Protein 1W2I (pdb70)

Radius of gyration: 15.27 Å; Cα contacts (8 Å, |Δi|>4): 461; chains: 2; bounding box: 39×37×37 Å

Secondary structure (DSSP, 8-state):
-EEEEEEEEEEE-SSSSHHHHHHHHHHHHT-EEEEEE-TTS-EEEEEEEEHHHHHHHHHHTTT-STT-EEEEEEEEEE------SEEE--/-EEEEEEEEEEE-SSSSHHHHHHHHHHHHT-EEEEEE-TTS-EEEEEEEEHHHHHHHHHHHTT-STT-EEEEEEEEEE------SEEE--

Sequence (180 aa):
AIVRAHLKIYGRVQGVGFRWSMQREARKLGVNGWVRNLPDGSVEAVLEGDEERVEALIGWAHQGPPLARVTRVEVKWEQPKGEKGFRIVGAIVRAHLKIYGRVQGVGFRWSMQREARKLGVNGWVRNLPDGSVEAVLEGDEERVEALIGWAHQGPPLARVTRVEVKWEQPKGEKGFRIVG

Nearest PDB structures (foldseek):
  1v3z-assembly1_B  TM=1.011E+00  e=1.862E-20  Pyrococcus horikoshii
  2w4d-assembly1_B  TM=1.006E+00  e=1.621E-19  Pyrococcus horikoshii
  3tnv-assembly1_A  TM=9.940E-01  e=3.534E-18  Pyrococcus horikoshii OT3
  1ulr-assembly1_A  TM=9.826E-01  e=2.964E-12  Thermus thermophilus
  3br8-assembly1_A  TM=9.764E-01  e=1.859E-11  unclassified

CATH classification: 3.30.70.100

Structure (mmCIF, N/CA/C/O backbone):
data_1W2I
#
_entry.id   1W2I
#
_cell.length_a   85.336
_cell.length_b   85.336
_cell.length_c   75.650
_cell.angle_alpha   90.00
_cell.angle_beta   90.00
_cell.angle_gamma   120.00
#
_symmetry.space_group_name_H-M   'P 32 2 1'
#
loop_
_entity.id
_entity.type
_entity.pdbx_description
1 polymer ACYLPHOSPHATASE
2 non-polymer 'FORMIC ACID'
3 water water
#
loop_
_atom_site.group_PDB
_atom_site.id
_atom_site.type_symbol
_atom_site.label_atom_id
_atom_site.label_alt_id
_atom_site.label_comp_id
_atom_site.label_asym_id
_atom_site.label_entity_id
_atom_site.label_seq_id
_atom_site.pdbx_PDB_ins_code
_atom_site.Cartn_x
_atom_site.Cartn_y
_atom_site.Cartn_z
_atom_site.occupancy
_atom_site.B_iso_or_equiv
_atom_site.auth_seq_id
_atom_site.auth_comp_id
_atom_site.auth_asym_id
_atom_site.auth_atom_id
_atom_site.pdbx_PDB_model_num
ATOM 1 N N . ALA A 1 2 ? 22.834 25.509 5.258 1.00 20.97 2 ALA A N 1
ATOM 2 C CA . ALA A 1 2 ? 23.638 25.906 4.072 1.00 19.35 2 ALA A CA 1
ATOM 3 C C . ALA A 1 2 ? 25.111 26.008 4.429 1.00 18.76 2 ALA A C 1
ATOM 4 O O . ALA A 1 2 ? 25.459 26.226 5.591 1.00 19.37 2 ALA A O 1
ATOM 6 N N . ILE A 1 3 ? 25.952 25.883 3.413 1.00 16.63 3 ILE A N 1
ATOM 7 C CA . ILE A 1 3 ? 27.408 26.009 3.573 1.00 15.44 3 ILE A CA 1
ATOM 8 C C . ILE A 1 3 ? 27.831 27.431 3.235 1.00 14.45 3 ILE A C 1
ATOM 9 O O . ILE A 1 3 ? 27.4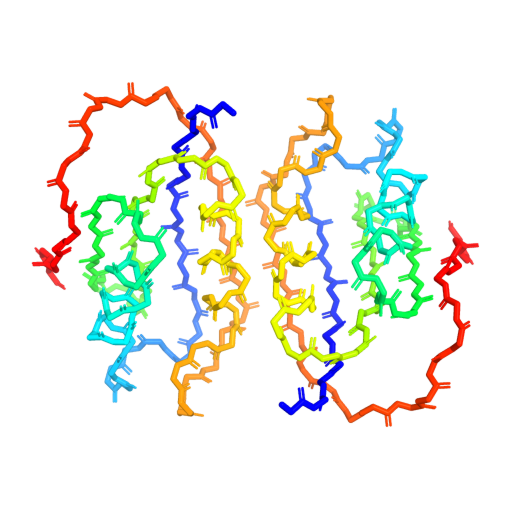76 27.970 2.187 1.00 14.42 3 ILE A O 1
ATOM 18 N N . VAL A 1 4 ? 28.619 28.021 4.135 1.00 12.49 4 VAL A N 1
ATOM 19 C CA . VAL A 1 4 ? 29.029 29.415 4.022 1.00 11.75 4 VAL A CA 1
ATOM 20 C C . VAL A 1 4 ? 30.525 29.545 4.270 1.00 10.79 4 VAL A C 1
ATOM 21 O O . VAL A 1 4 ? 31.163 28.618 4.782 1.00 10.58 4 VAL A O 1
ATOM 25 N N . ARG A 1 5 ? 31.066 30.689 3.887 1.00 9.86 5 ARG A N 1
ATOM 26 C CA . ARG A 1 5 ? 32.474 31.030 4.102 1.00 9.84 5 ARG A CA 1
ATOM 27 C C . ARG A 1 5 ? 32.515 32.468 4.604 1.00 9.64 5 ARG A C 1
ATOM 28 O O . ARG A 1 5 ? 32.040 33.383 3.925 1.00 9.97 5 ARG A O 1
ATOM 36 N N . ALA A 1 6 ? 33.081 32.649 5.789 1.00 9.21 6 ALA A N 1
ATOM 37 C CA . ALA A 1 6 ? 33.207 33.960 6.410 1.00 8.78 6 ALA A CA 1
ATOM 38 C C . ALA A 1 6 ? 34.677 34.331 6.483 1.00 9.50 6 ALA A C 1
ATOM 39 O O . ALA A 1 6 ? 35.481 33.559 6.990 1.00 10.07 6 ALA A O 1
ATOM 41 N N . HIS A 1 7 ? 35.002 35.531 6.035 1.00 9.27 7 HIS A N 1
ATOM 42 C CA . HIS A 1 7 ? 36.357 36.064 6.083 1.00 9.66 7 HIS A CA 1
ATOM 43 C C . HIS A 1 7 ? 36.368 37.182 7.116 1.00 9.58 7 HIS A C 1
ATOM 44 O O . HIS A 1 7 ? 35.697 38.199 6.939 1.00 10.53 7 HIS A O 1
ATOM 51 N N . LEU A 1 8 ? 37.093 36.962 8.215 1.00 9.15 8 LEU A N 1
ATOM 52 C CA . LEU A 1 8 ? 37.077 37.821 9.385 1.00 9.97 8 LEU A CA 1
ATOM 53 C C . LEU A 1 8 ? 38.345 38.643 9.520 1.00 10.25 8 LEU A C 1
ATOM 54 O O . LEU A 1 8 ? 39.448 38.152 9.234 1.00 10.31 8 LEU A O 1
ATOM 59 N N . LYS A 1 9 ? 38.179 39.862 10.020 1.00 10.54 9 LYS A N 1
ATOM 60 C CA . LYS A 1 9 ? 39.256 40.618 10.658 1.00 11.14 9 LYS A CA 1
ATOM 61 C C . LYS A 1 9 ? 38.810 40.931 12.075 1.00 11.05 9 LYS A C 1
ATOM 62 O O . LYS A 1 9 ? 37.692 41.418 12.283 1.00 11.30 9 LYS A O 1
ATOM 73 N N . ILE A 1 10 ? 39.679 40.636 13.038 1.00 10.38 10 ILE A N 1
ATOM 74 C CA . ILE A 1 10 ? 39.389 40.743 14.459 1.00 10.97 10 ILE A CA 1
ATOM 75 C C . ILE A 1 10 ? 40.390 41.723 15.075 1.00 10.82 10 ILE A C 1
ATOM 76 O O . ILE A 1 10 ? 41.604 41.574 14.884 1.00 10.57 10 ILE A O 1
ATOM 81 N N . TYR A 1 11 ? 39.875 42.694 15.818 1.00 11.13 11 TYR A N 1
ATOM 82 C CA . TYR A 1 11 ? 40.680 43.797 16.382 1.00 11.80 11 TYR A CA 1
ATOM 83 C C . TYR A 1 11 ? 40.566 43.826 17.893 1.00 12.30 11 TYR A C 1
ATOM 84 O O . TYR A 1 11 ? 39.541 43.453 18.461 1.00 11.58 11 TYR A O 1
ATOM 93 N N . GLY A 1 12 ? 41.626 44.330 18.533 1.00 12.71 12 GLY A N 1
ATOM 94 C CA . GLY A 1 12 ? 41.668 44.520 19.986 1.00 13.10 12 GLY A CA 1
ATOM 95 C C . GLY A 1 12 ? 43.008 44.044 20.509 1.00 13.64 12 GLY A C 1
ATOM 96 O O . GLY A 1 12 ? 44.001 44.071 19.777 1.00 14.24 12 GLY A O 1
ATOM 97 N N . ARG A 1 13 ? 43.034 43.590 21.756 1.00 14.62 13 ARG A N 1
ATOM 98 C CA . ARG A 1 13 ? 44.195 42.907 22.292 1.00 14.52 13 ARG A CA 1
ATOM 99 C C . ARG A 1 13 ? 44.026 41.450 21.898 1.00 14.13 13 ARG A C 1
ATOM 100 O O . ARG A 1 13 ? 43.396 40.656 22.603 1.00 13.77 13 ARG A O 1
ATOM 115 N N . VAL A 1 14 ? 44.549 41.128 20.720 1.00 13.27 14 VAL A N 1
ATOM 116 C CA . VAL A 1 14 ? 44.266 39.840 20.084 1.00 13.21 14 VAL A CA 1
ATOM 117 C C . VAL A 1 14 ? 45.483 39.059 19.597 1.00 13.16 14 VAL A C 1
ATOM 118 O O . VAL A 1 14 ? 45.340 37.979 19.026 1.00 13.55 14 VAL A O 1
ATOM 122 N N . GLN A 1 15 ? 46.679 39.586 19.861 1.00 13.38 15 GLN A N 1
ATOM 123 C CA . GLN A 1 15 ? 47.915 38.868 19.591 1.00 13.58 15 GLN A CA 1
ATOM 124 C C . GLN A 1 15 ? 48.667 38.640 20.902 1.00 13.38 15 GLN A C 1
ATOM 125 O O . GLN A 1 15 ? 48.519 39.412 21.846 1.00 14.25 15 GLN A O 1
ATOM 131 N N . GLY A 1 16 ? 49.425 37.548 20.947 1.00 13.47 16 GLY A N 1
ATOM 132 C CA . GLY A 1 16 ? 50.166 37.170 22.155 1.00 13.94 16 GLY A CA 1
ATOM 133 C C . GLY A 1 16 ? 49.300 36.613 23.267 1.00 14.55 16 GLY A C 1
ATOM 134 O O . GLY A 1 16 ? 49.740 36.493 24.420 1.00 15.59 16 GLY A O 1
ATOM 135 N N . VAL A 1 17 ? 48.068 36.238 22.934 1.00 13.54 17 VAL A N 1
ATOM 136 C CA . VAL A 1 17 ? 47.106 35.733 23.913 1.00 13.32 17 VAL A CA 1
ATOM 137 C C . VAL A 1 17 ? 46.613 34.307 23.629 1.00 12.50 17 VAL A C 1
ATOM 138 O O . VAL A 1 17 ? 45.693 33.824 24.302 1.00 12.97 17 VAL A O 1
ATOM 142 N N . GLY A 1 18 ? 47.232 33.623 22.670 1.00 11.96 18 GLY A N 1
ATOM 143 C CA . GLY A 1 18 ? 46.807 32.307 22.258 1.00 11.52 18 GLY A CA 1
ATOM 144 C C . GLY A 1 18 ? 45.590 32.285 21.347 1.00 10.69 18 GLY A C 1
ATOM 145 O O . GLY A 1 18 ? 44.913 31.266 21.252 1.00 10.78 18 GLY A O 1
ATOM 146 N N . PHE A 1 19 ? 45.341 33.387 20.638 1.00 10.90 19 PHE A N 1
ATOM 147 C CA . PHE A 1 19 ? 44.148 33.475 19.788 1.00 10.96 19 PHE A CA 1
ATOM 148 C C . PHE A 1 19 ? 44.167 32.459 18.642 1.00 10.67 19 PHE A C 1
ATOM 149 O O . PHE A 1 19 ? 43.135 31.884 18.291 1.00 10.46 19 PHE A O 1
ATOM 157 N N . ARG A 1 20 ? 45.336 32.254 18.035 1.00 10.14 20 ARG A N 1
ATOM 158 C CA . ARG A 1 20 ? 45.422 31.373 16.871 1.00 10.30 20 ARG A CA 1
ATOM 159 C C . ARG A 1 20 ? 45.247 29.915 17.274 1.00 10.03 20 ARG A C 1
ATOM 160 O O . ARG A 1 20 ? 44.471 29.171 16.675 1.00 11.09 20 ARG A O 1
ATOM 168 N N . TRP A 1 21 ? 45.963 29.491 18.311 1.00 10.47 21 TRP A N 1
ATOM 169 C CA . TRP A 1 21 ? 45.826 28.133 18.794 1.00 11.01 21 TRP A CA 1
ATOM 170 C C . TRP A 1 21 ? 44.421 27.836 19.296 1.00 11.02 21 TRP A C 1
ATOM 171 O O . TRP A 1 21 ? 43.857 26.778 18.996 1.00 11.29 21 TRP A O 1
ATOM 182 N N . SER A 1 22 ? 43.846 28.768 20.051 1.00 11.28 22 SER A N 1
ATOM 183 C CA . SER A 1 22 ? 42.496 28.551 20.587 1.00 11.55 22 SER A CA 1
ATOM 184 C C . SER A 1 22 ? 41.442 28.565 19.484 1.00 11.50 22 SER A C 1
ATOM 185 O O . SER A 1 22 ? 40.518 27.746 19.511 1.00 11.89 22 SER A O 1
ATOM 188 N N . MET A 1 23 ? 41.591 29.428 18.481 1.00 11.51 23 MET A N 1
ATOM 189 C CA . MET A 1 23 ? 40.640 29.424 17.380 1.00 11.91 23 MET A CA 1
ATOM 190 C C . MET A 1 23 ? 40.689 28.093 16.635 1.00 11.46 23 MET A C 1
ATOM 191 O O . MET A 1 23 ? 39.656 27.544 16.239 1.00 10.91 23 MET A O 1
ATOM 196 N N . GLN A 1 24 ? 41.892 27.568 16.432 1.00 11.51 24 GLN A N 1
ATOM 197 C CA . GLN A 1 24 ? 42.049 26.280 15.768 1.00 11.53 24 GLN A CA 1
ATOM 198 C C . GLN A 1 24 ? 41.382 25.161 16.573 1.00 11.40 24 GLN A C 1
ATOM 199 O O . GLN A 1 24 ? 40.705 24.304 16.002 1.00 11.66 24 GLN A O 1
ATOM 205 N N . ARG A 1 25 ? 41.558 25.180 17.896 1.00 11.85 25 ARG A N 1
ATOM 206 C CA . ARG A 1 25 ? 40.899 24.180 18.746 1.00 13.00 25 ARG A CA 1
ATOM 207 C C . ARG A 1 25 ? 39.382 24.283 18.641 1.00 12.73 25 ARG A C 1
ATOM 208 O O . ARG A 1 25 ? 38.699 23.258 18.513 1.00 13.76 25 ARG A O 1
ATOM 216 N N . GLU A 1 26 ? 38.857 25.505 18.686 1.00 12.66 26 GLU A N 1
ATOM 217 C CA . GLU A 1 26 ? 37.398 25.685 18.626 1.00 12.83 26 GLU A CA 1
ATOM 218 C C . GLU A 1 26 ? 36.871 25.280 17.246 1.00 13.21 26 GLU A C 1
ATOM 219 O O . GLU A 1 26 ? 35.819 24.644 17.136 1.00 12.81 26 GLU A O 1
ATOM 230 N N . ALA A 1 27 ? 37.607 25.616 16.189 1.00 12.60 27 ALA A N 1
ATOM 231 C CA . ALA A 1 27 ? 37.214 25.216 14.834 1.00 13.09 27 ALA A CA 1
ATOM 232 C C . ALA A 1 27 ? 37.154 23.704 14.693 1.00 13.72 27 ALA A C 1
ATOM 233 O O . ALA A 1 27 ? 36.211 23.159 14.118 1.00 13.90 27 ALA A O 1
ATOM 235 N N . ARG A 1 28 ? 38.157 23.016 15.229 1.00 14.73 28 ARG A N 1
ATOM 236 C CA . ARG A 1 28 ? 38.182 21.555 15.149 1.00 16.31 28 ARG A CA 1
ATOM 237 C C . ARG A 1 28 ? 37.035 20.932 15.927 1.00 16.96 28 ARG A C 1
ATOM 238 O O . ARG A 1 28 ? 36.415 19.976 15.447 1.00 18.36 28 ARG A O 1
ATOM 246 N N . LYS A 1 29 ? 36.723 21.487 17.089 1.00 17.70 29 LYS A N 1
ATOM 247 C CA . LYS A 1 29 ? 35.545 21.053 17.866 1.00 18.14 29 LYS A CA 1
ATOM 248 C C . LYS A 1 29 ? 34.243 21.212 17.080 1.00 18.09 29 LYS A C 1
ATOM 249 O O . LYS A 1 29 ? 33.360 20.340 17.137 1.00 18.68 29 LYS A O 1
ATOM 255 N N . LEU A 1 30 ? 34.119 22.330 16.365 1.00 17.19 30 LEU A N 1
ATOM 256 C CA . LEU A 1 30 ? 32.879 22.658 15.662 1.00 16.95 30 LEU A CA 1
ATOM 257 C C . LEU A 1 30 ? 32.811 22.094 14.247 1.00 17.13 30 LEU A C 1
ATOM 258 O O . LEU A 1 30 ? 31.759 22.169 13.612 1.00 18.96 30 LEU A O 1
ATOM 263 N N . GLY A 1 31 ? 33.908 21.545 13.729 1.00 16.51 31 GLY A N 1
ATOM 264 C CA . GLY A 1 31 ? 33.943 21.041 12.362 1.00 15.71 31 GLY A CA 1
ATOM 265 C C . GLY A 1 31 ? 34.000 22.127 11.305 1.00 15.56 31 GLY A C 1
ATOM 266 O O . GLY A 1 31 ? 33.473 21.974 10.193 1.00 17.63 31 GLY A O 1
ATOM 267 N N . VAL A 1 32 ? 34.675 23.226 11.635 1.00 13.67 32 VAL A N 1
ATOM 268 C CA . VAL A 1 32 ? 34.831 24.342 10.719 1.00 12.70 32 VAL A CA 1
ATOM 269 C C . VAL A 1 32 ? 36.221 24.266 10.099 1.00 12.42 32 VAL A C 1
ATOM 270 O O . VAL A 1 32 ? 37.203 24.010 10.809 1.00 12.53 32 VAL A O 1
ATOM 274 N N . ASN A 1 33 ? 36.297 24.487 8.793 1.00 11.48 33 ASN A N 1
ATOM 275 C CA . ASN A 1 33 ? 37.566 24.458 8.066 1.00 12.03 33 ASN A CA 1
ATOM 276 C C . ASN A 1 33 ? 38.002 25.864 7.721 1.00 11.78 33 ASN A C 1
ATOM 277 O O . ASN A 1 33 ? 37.194 26.800 7.745 1.00 11.32 33 ASN A O 1
ATOM 282 N N . GLY A 1 34 ? 39.279 26.041 7.411 1.00 10.61 34 GLY A N 1
ATOM 283 C CA . GLY A 1 34 ? 39.803 27.354 7.051 1.00 10.12 34 GLY A CA 1
ATOM 284 C C . GLY A 1 34 ? 41.150 27.630 7.682 1.00 10.07 34 GLY A C 1
ATOM 285 O O . GLY 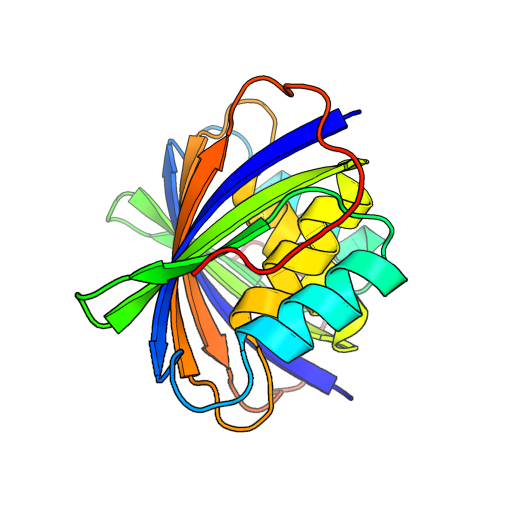A 1 34 ? 41.995 26.727 7.786 1.00 10.41 34 GLY A O 1
ATOM 286 N N . TRP A 1 35 ? 41.375 28.876 8.063 1.00 9.52 35 TRP A N 1
ATOM 287 C CA . TRP A 1 35 ? 42.684 29.263 8.565 1.00 9.65 35 TRP A CA 1
ATOM 288 C C . TRP A 1 35 ? 42.628 30.529 9.387 1.00 9.82 35 TRP A C 1
ATOM 289 O O . TRP A 1 35 ? 41.638 31.273 9.349 1.00 9.66 35 TRP A O 1
ATOM 300 N N . VAL A 1 36 ? 43.716 30.784 10.116 1.00 9.53 36 VAL A N 1
ATOM 301 C CA . VAL A 1 36 ? 43.859 31.972 10.930 1.00 9.61 36 VAL A CA 1
ATOM 302 C C . VAL A 1 36 ? 45.300 32.447 10.856 1.00 9.58 36 VAL A C 1
ATOM 303 O O . VAL A 1 36 ? 46.221 31.623 10.732 1.00 10.56 36 VAL A O 1
ATOM 307 N N . ARG A 1 37 ? 45.492 33.760 10.924 1.00 9.84 37 ARG A N 1
ATOM 308 C CA . ARG A 1 37 ? 46.853 34.328 10.939 1.00 10.25 37 ARG A CA 1
ATOM 309 C C . ARG A 1 37 ? 46.898 35.687 11.607 1.00 10.76 37 ARG A C 1
ATOM 310 O O . ARG A 1 37 ? 45.900 36.394 11.673 1.00 10.90 37 ARG A O 1
ATOM 318 N N . ASN A 1 38 ? 48.075 36.069 12.095 1.00 11.15 38 ASN A N 1
ATOM 319 C CA . ASN A 1 38 ? 48.303 37.413 12.605 1.00 11.96 38 ASN A CA 1
ATOM 320 C C . ASN A 1 38 ? 48.645 38.355 11.459 1.00 12.70 38 ASN A C 1
ATOM 321 O O . ASN A 1 38 ? 49.394 37.974 10.554 1.00 13.83 38 ASN A O 1
ATOM 326 N N . LEU A 1 39 ? 48.147 39.587 11.528 1.00 13.08 39 LEU A N 1
ATOM 327 C CA . LEU A 1 39 ? 48.507 40.628 10.571 1.00 14.66 39 LEU A CA 1
ATOM 328 C C . LEU A 1 39 ? 49.394 41.663 11.244 1.00 15.88 39 LEU A C 1
ATOM 329 O O . LEU A 1 39 ? 49.313 41.867 12.453 1.00 15.88 39 LEU A O 1
ATOM 334 N N . PRO A 1 40 ? 50.260 42.310 10.468 1.00 17.55 40 PRO A N 1
ATOM 335 C CA . PRO A 1 40 ? 51.223 43.248 11.057 1.00 18.16 40 PRO A CA 1
ATOM 336 C C . PRO A 1 40 ? 50.628 44.499 11.697 1.00 19.24 40 PRO A C 1
ATOM 337 O O . PRO A 1 40 ? 51.333 45.175 12.456 1.00 21.10 40 PRO A O 1
ATOM 341 N N . ASP A 1 41 ? 49.359 44.798 11.418 1.00 19.21 41 ASP A N 1
ATOM 342 C CA . ASP A 1 41 ? 48.661 45.902 12.090 1.00 18.90 41 ASP A CA 1
ATOM 343 C C . ASP A 1 41 ? 48.111 45.533 13.478 1.00 18.59 41 ASP A C 1
ATOM 344 O O . ASP A 1 41 ? 47.437 46.348 14.116 1.00 19.46 41 ASP A O 1
ATOM 349 N N . GLY A 1 42 ? 48.390 44.317 13.946 1.00 17.34 42 GLY A N 1
ATOM 350 C CA . GLY A 1 42 ? 47.962 43.882 15.265 1.00 16.43 42 GLY A CA 1
ATOM 351 C C . GLY A 1 42 ? 46.623 43.151 15.279 1.00 15.47 42 GLY A C 1
ATOM 352 O O . GLY A 1 42 ? 46.178 42.724 16.347 1.00 15.86 42 GLY A O 1
ATOM 353 N N . SER A 1 43 ? 46.002 43.005 14.107 1.00 14.57 43 SER A N 1
ATOM 354 C CA . SER A 1 43 ? 44.724 42.298 13.992 1.00 13.71 43 SER A CA 1
ATOM 355 C C . SER A 1 43 ? 44.948 40.824 13.687 1.00 13.02 43 SER A C 1
ATOM 356 O O . SER A 1 43 ? 46.064 40.391 13.405 1.00 12.61 43 SER A O 1
ATOM 359 N N . VAL A 1 44 ? 43.863 40.068 13.768 1.00 11.71 44 VAL A N 1
ATOM 360 C CA . VAL A 1 44 ? 43.837 38.656 13.396 1.00 11.57 44 VAL A CA 1
ATOM 361 C C . VAL A 1 44 ? 42.903 38.505 12.205 1.00 11.15 44 VAL A C 1
ATOM 362 O O . VAL A 1 44 ? 41.793 39.050 12.206 1.00 11.75 44 VAL A O 1
ATOM 366 N N . GLU A 1 45 ? 43.349 37.759 11.207 1.00 10.76 45 GLU A N 1
ATOM 367 C CA . GLU A 1 45 ? 42.550 37.475 10.008 1.00 10.63 45 GLU A CA 1
ATOM 368 C C . GLU A 1 45 ? 42.223 35.992 9.987 1.00 9.57 45 GLU A C 1
ATOM 369 O O . GLU A 1 45 ? 43.068 35.167 10.338 1.00 9.94 45 GLU A O 1
ATOM 375 N N . ALA A 1 46 ? 41.011 35.640 9.567 1.00 9.12 46 ALA A N 1
ATOM 376 C CA . ALA A 1 46 ? 40.638 34.237 9.514 1.00 9.42 46 ALA A CA 1
ATOM 377 C C . ALA A 1 46 ? 39.628 33.981 8.411 1.00 9.34 46 ALA A C 1
ATOM 378 O O . ALA A 1 46 ? 38.871 34.878 8.022 1.00 9.69 46 ALA A O 1
ATOM 380 N N . VAL A 1 47 ? 39.645 32.754 7.928 1.00 8.28 47 VAL A N 1
ATOM 381 C CA . VAL A 1 47 ? 38.633 32.224 7.014 1.00 9.24 47 VAL A CA 1
ATOM 382 C C . VAL A 1 47 ? 37.987 31.034 7.693 1.00 9.34 47 VAL A C 1
ATOM 383 O O . VAL A 1 47 ? 38.670 30.128 8.163 1.00 9.86 47 VAL A O 1
ATOM 387 N N . LEU A 1 48 ? 36.657 31.055 7.752 1.00 9.37 48 LEU A N 1
ATOM 388 C CA . LEU A 1 48 ? 35.841 30.069 8.433 1.00 9.73 48 LEU A CA 1
ATOM 389 C C . LEU A 1 48 ? 34.849 29.516 7.417 1.00 10.66 48 LEU A C 1
ATOM 390 O O . LEU A 1 48 ? 34.050 30.285 6.877 1.00 11.94 48 LEU A O 1
ATOM 399 N N . GLU A 1 49 ? 34.859 28.206 7.180 1.00 10.60 49 GLU A N 1
ATOM 400 C CA . GLU A 1 49 ? 34.025 27.608 6.131 1.00 11.11 49 GLU A CA 1
ATOM 401 C C . GLU A 1 49 ? 33.376 26.337 6.618 1.00 11.22 49 GLU A C 1
ATOM 402 O O . GLU A 1 49 ? 34.028 25.468 7.186 1.00 11.08 49 GLU A O 1
ATOM 408 N N . GLY A 1 50 ? 32.074 26.208 6.380 1.00 11.22 50 GLY A N 1
ATOM 409 C CA . GLY A 1 50 ? 31.336 25.028 6.791 1.00 11.93 50 GLY A CA 1
ATOM 410 C C . GLY A 1 50 ? 29.870 25.331 6.928 1.00 12.71 50 GLY A C 1
ATOM 411 O O . GLY A 1 50 ? 29.375 26.332 6.420 1.00 12.21 50 GLY A O 1
ATOM 412 N N . ASP A 1 51 ? 29.178 24.444 7.613 1.00 13.82 51 ASP A N 1
ATOM 413 C CA . ASP A 1 51 ? 27.777 24.636 7.869 1.00 15.23 51 ASP A CA 1
ATOM 414 C C . ASP A 1 51 ? 27.554 25.966 8.575 1.00 14.73 51 ASP A C 1
ATOM 415 O O . ASP A 1 51 ? 28.311 26.342 9.461 1.00 13.93 51 ASP A O 1
ATOM 424 N N . GLU A 1 52 ? 26.511 26.672 8.172 1.00 14.88 52 GLU A N 1
ATOM 425 C CA . GLU A 1 52 ? 26.259 28.020 8.657 1.00 15.34 52 GLU A CA 1
ATOM 426 C C . GLU A 1 52 ? 26.145 28.120 10.185 1.00 14.74 52 GLU A C 1
ATOM 427 O O . GLU A 1 52 ? 26.691 29.044 10.790 1.00 13.36 52 GLU A O 1
ATOM 438 N N . GLU A 1 53 ? 25.481 27.165 10.827 1.00 14.86 53 GLU A N 1
ATOM 439 C CA . GLU A 1 53 ? 25.352 27.203 12.286 1.00 15.42 53 GLU A CA 1
ATOM 440 C C . GLU A 1 53 ? 26.712 27.074 12.981 1.00 14.03 53 GLU A C 1
ATOM 441 O O . GLU A 1 53 ? 26.976 27.723 13.997 1.00 13.79 53 GLU A O 1
ATOM 447 N N . ARG A 1 54 ? 27.576 26.229 12.436 1.00 13.12 54 ARG A N 1
ATOM 448 C CA . ARG A 1 54 ? 28.893 26.012 13.023 1.00 13.19 54 ARG A CA 1
ATOM 449 C C . ARG A 1 54 ? 29.790 27.224 12.805 1.00 11.93 54 ARG A C 1
ATOM 450 O O . ARG A 1 54 ? 30.520 27.640 13.696 1.00 11.17 54 ARG A O 1
ATOM 464 N N . VAL A 1 55 ? 29.747 27.771 11.602 1.00 10.74 55 VAL A N 1
ATOM 465 C CA . VAL A 1 55 ? 30.515 28.973 11.293 1.00 10.34 55 VAL A CA 1
ATOM 466 C C . VAL A 1 55 ? 30.077 30.121 12.190 1.00 10.17 55 VAL A C 1
ATOM 467 O O . VAL A 1 55 ? 30.909 30.832 12.753 1.00 9.85 55 VAL A O 1
ATOM 471 N N . GLU A 1 56 ? 28.769 30.325 12.319 1.00 9.91 56 GLU A N 1
ATOM 472 C CA . GLU A 1 56 ? 28.273 31.383 13.186 1.00 10.23 56 GLU A CA 1
ATOM 473 C C . GLU A 1 56 ? 28.713 31.180 14.639 1.00 9.97 56 GLU A C 1
ATOM 474 O O . GLU A 1 56 ? 29.050 32.136 15.313 1.00 9.71 56 GLU A O 1
ATOM 480 N N . ALA A 1 57 ? 28.706 29.937 15.113 1.00 10.13 57 ALA A N 1
ATOM 481 C CA . ALA A 1 57 ? 29.173 29.651 16.470 1.00 10.02 57 ALA A CA 1
ATOM 482 C C . ALA A 1 57 ? 30.622 30.116 16.637 1.00 10.14 57 ALA A C 1
ATOM 483 O O . ALA A 1 57 ? 30.977 30.709 17.662 1.00 11.11 57 ALA A O 1
ATOM 485 N N . LEU A 1 58 ? 31.453 29.847 15.638 1.00 9.74 58 LEU A N 1
ATOM 486 C CA . LEU A 1 58 ? 32.871 30.214 15.734 1.00 9.71 58 LEU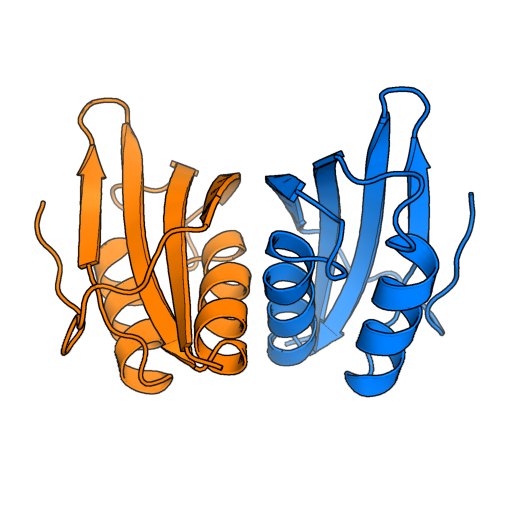 A CA 1
ATOM 487 C C . LEU A 1 58 ? 33.056 31.726 15.598 1.00 9.82 58 LEU A C 1
ATOM 488 O O . LEU A 1 58 ? 33.874 32.310 16.293 1.00 9.90 58 LEU A O 1
ATOM 493 N N . ILE A 1 59 ? 32.289 32.376 14.727 1.00 9.01 59 ILE A N 1
ATOM 494 C CA . ILE A 1 59 ? 32.322 33.845 14.648 1.00 9.33 59 ILE A CA 1
ATOM 495 C C . ILE A 1 59 ? 32.004 34.453 16.003 1.00 9.63 59 ILE A C 1
ATOM 496 O O . ILE A 1 59 ? 32.669 35.379 16.440 1.00 9.32 59 ILE A O 1
ATOM 501 N N . GLY A 1 60 ? 30.965 33.959 16.652 1.00 9.68 60 GLY A N 1
ATOM 502 C CA . GLY A 1 60 ? 30.590 34.453 17.966 1.00 9.78 60 GLY A CA 1
ATOM 503 C C . GLY A 1 60 ? 31.662 34.221 19.009 1.00 10.07 60 GLY A C 1
ATOM 504 O O . GLY A 1 60 ? 31.970 35.120 19.797 1.00 10.43 60 GLY A O 1
ATOM 505 N N . TRP A 1 61 ? 32.239 33.020 19.009 1.00 10.23 61 TRP A N 1
ATOM 506 C CA . TRP A 1 61 ? 33.349 32.718 19.909 1.00 10.64 61 TRP A CA 1
ATOM 507 C C . TRP A 1 61 ? 34.472 33.741 19.715 1.00 10.32 61 TRP A C 1
ATOM 508 O O . TRP A 1 61 ? 35.092 34.178 20.691 1.00 10.84 61 TRP A O 1
ATOM 519 N N . ALA A 1 62 ? 34.728 34.132 18.468 1.00 10.06 62 ALA A N 1
ATOM 520 C CA . ALA A 1 62 ? 35.830 35.035 18.147 1.00 10.38 62 ALA A CA 1
ATOM 521 C C . ALA A 1 62 ? 35.621 36.454 18.667 1.00 10.82 62 ALA A C 1
ATOM 522 O O . ALA A 1 62 ? 36.548 37.248 18.618 1.00 11.90 62 ALA A O 1
ATOM 524 N N . HIS A 1 63 ? 34.405 36.796 19.114 1.00 10.78 63 HIS A N 1
ATOM 525 C CA . HIS A 1 63 ? 34.178 38.077 19.799 1.00 10.71 63 HIS A CA 1
ATOM 526 C C . HIS A 1 63 ? 34.629 38.046 21.255 1.00 11.56 63 HIS A C 1
ATOM 527 O O . HIS A 1 63 ? 34.790 39.095 21.856 1.00 11.48 63 HIS A O 1
ATOM 534 N N . GLN A 1 64 ? 34.806 36.845 21.800 1.00 11.99 64 GLN A N 1
ATOM 535 C CA . GLN A 1 64 ? 35.356 36.642 23.144 1.00 12.26 64 GLN A CA 1
ATOM 536 C C . GLN A 1 64 ? 36.841 36.311 23.048 1.00 12.06 64 GLN A C 1
ATOM 537 O O . GLN A 1 64 ? 37.674 36.935 23.715 1.00 12.36 64 GLN A O 1
ATOM 543 N N . GLY A 1 65 ? 37.176 35.324 22.229 1.00 11.26 65 GLY A N 1
ATOM 544 C CA . GLY A 1 65 ? 38.544 34.824 22.138 1.00 11.69 65 GLY A CA 1
ATOM 545 C C . GLY A 1 65 ? 38.925 34.055 23.389 1.00 12.02 65 GLY A C 1
ATOM 546 O O . GLY A 1 65 ? 38.087 33.820 24.272 1.00 12.55 65 GLY A O 1
ATOM 547 N N . PRO A 1 66 ? 40.199 33.693 23.493 1.00 12.45 66 PRO A N 1
ATOM 548 C CA . PRO A 1 66 ? 40.710 33.059 24.698 1.00 13.03 66 PRO A CA 1
ATOM 549 C C . PRO A 1 66 ? 40.680 34.049 25.860 1.00 13.24 66 PRO A C 1
ATOM 550 O O . PRO A 1 66 ? 40.466 35.241 25.654 1.00 13.14 66 PRO A O 1
ATOM 554 N N . PRO A 1 67 ? 40.812 33.566 27.091 1.00 14.12 67 PRO A N 1
ATOM 555 C CA . PRO A 1 67 ? 40.602 34.418 28.257 1.00 14.75 67 PRO A CA 1
ATOM 556 C C . PRO A 1 67 ? 41.308 35.764 28.279 1.00 15.03 67 PRO A C 1
ATOM 557 O O . PRO A 1 67 ? 40.703 36.750 28.708 1.00 16.06 67 PRO A O 1
ATOM 561 N N . LEU A 1 68 ? 42.557 35.837 27.819 1.00 15.38 68 LEU A N 1
ATOM 562 C CA . LEU A 1 68 ? 43.301 37.088 27.908 1.00 15.88 68 LEU A CA 1
ATOM 563 C C . LEU A 1 68 ? 43.108 38.015 26.700 1.00 15.44 68 LEU A C 1
ATOM 564 O O . LEU A 1 68 ? 43.594 39.134 26.692 1.00 15.84 68 LEU A O 1
ATOM 569 N N . ALA A 1 69 ? 42.372 37.555 25.688 1.00 14.60 69 ALA A N 1
ATOM 570 C CA . ALA A 1 69 ? 42.022 38.435 24.577 1.00 14.94 69 ALA A CA 1
ATOM 571 C C . ALA A 1 69 ? 41.041 39.505 25.031 1.00 14.68 69 ALA A C 1
ATOM 572 O O . ALA A 1 69 ? 40.221 39.259 25.927 1.00 15.97 69 ALA A O 1
ATOM 574 N N . ARG A 1 70 ? 41.119 40.676 24.411 1.00 14.63 70 ARG A N 1
ATOM 575 C CA . ARG A 1 70 ? 40.125 41.724 24.591 1.00 15.75 70 ARG A CA 1
ATOM 576 C C . ARG A 1 70 ? 39.735 42.230 23.209 1.00 14.16 70 ARG A C 1
ATOM 577 O O . ARG A 1 70 ? 40.353 43.132 22.661 1.00 14.21 70 ARG A O 1
ATOM 585 N N . VAL A 1 71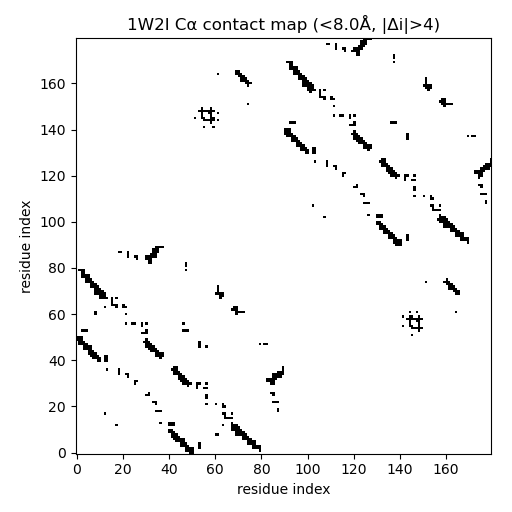 ? 38.700 41.610 22.645 1.00 13.62 71 VAL A N 1
ATOM 586 C CA . VAL A 1 71 ? 38.254 41.934 21.301 1.00 13.23 71 VAL A CA 1
ATOM 587 C C . VAL A 1 71 ? 37.396 43.184 21.349 1.00 12.75 71 VAL A C 1
ATOM 588 O O . VAL A 1 71 ? 36.561 43.311 22.243 1.00 13.75 71 VAL A O 1
ATOM 592 N N . THR A 1 72 ? 37.624 44.105 20.421 1.00 12.76 72 THR A N 1
ATOM 593 C CA . THR A 1 72 ? 36.828 45.329 20.346 1.00 13.11 72 THR A CA 1
ATOM 594 C C . T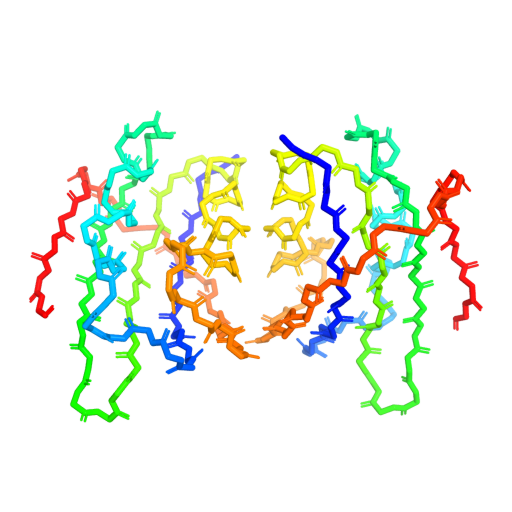HR A 1 72 ? 35.923 45.380 19.136 1.00 13.14 72 THR A C 1
ATOM 595 O O . THR A 1 72 ? 34.885 46.047 19.172 1.00 12.69 72 THR A O 1
ATOM 599 N N . ARG A 1 73 ? 36.294 44.703 18.053 1.00 12.70 73 ARG A N 1
ATOM 600 C CA . ARG A 1 73 ? 35.429 44.675 16.894 1.00 13.61 73 ARG A CA 1
ATOM 601 C C . ARG A 1 73 ? 35.808 43.547 15.963 1.00 12.36 73 ARG A C 1
ATOM 602 O O . ARG A 1 73 ? 36.952 43.096 15.945 1.00 11.34 73 ARG A O 1
ATOM 610 N N . VAL A 1 74 ? 34.817 43.105 15.196 1.00 11.34 74 VAL A N 1
ATOM 611 C CA . VAL A 1 74 ? 34.996 42.064 14.190 1.00 11.15 74 VAL A CA 1
ATOM 612 C C . VAL A 1 74 ? 34.313 42.529 12.916 1.00 11.26 74 VAL A C 1
ATOM 613 O O . VAL A 1 74 ? 33.226 43.099 12.973 1.00 10.48 74 VAL A O 1
ATOM 617 N N . GLU A 1 75 ? 34.960 42.286 11.785 1.00 11.30 75 GLU A N 1
ATOM 618 C CA . GLU A 1 75 ? 34.419 42.576 10.471 1.00 11.94 75 GLU A CA 1
ATOM 619 C C . GLU A 1 75 ? 34.358 41.280 9.689 1.00 11.88 75 GLU A C 1
ATOM 620 O O . GLU A 1 75 ? 35.366 40.572 9.603 1.00 12.33 75 GLU A O 1
ATOM 626 N N . VAL A 1 76 ? 33.200 40.971 9.117 1.00 11.11 76 VAL A N 1
ATOM 627 C CA . VAL A 1 76 ? 33.003 39.753 8.338 1.00 11.07 76 VAL A CA 1
ATOM 628 C C . VAL A 1 76 ? 32.636 40.092 6.907 1.00 11.81 76 VAL A C 1
ATOM 629 O O . VAL A 1 76 ? 31.728 40.911 6.665 1.00 12.37 76 VAL A O 1
ATOM 633 N N . LYS A 1 77 ? 33.318 39.445 5.974 1.00 11.84 77 LYS A N 1
ATOM 634 C CA . LYS A 1 77 ? 32.940 39.454 4.565 1.00 11.44 77 LYS A CA 1
ATOM 635 C C . LYS A 1 77 ? 32.559 38.031 4.193 1.00 10.64 77 LYS A C 1
ATOM 636 O O . LYS A 1 77 ? 33.329 37.102 4.412 1.00 10.59 77 LYS A O 1
ATOM 642 N N . TRP A 1 78 ? 31.372 37.855 3.627 1.00 9.56 78 TRP A N 1
ATOM 643 C CA . TRP A 1 78 ? 30.912 36.539 3.230 1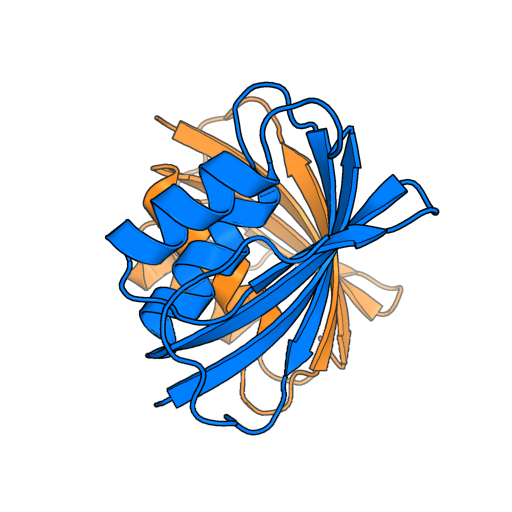.00 9.75 78 TRP A CA 1
ATOM 644 C C . TRP A 1 78 ? 31.401 36.256 1.825 1.00 10.06 78 TRP A C 1
ATOM 645 O O . TRP A 1 78 ? 31.407 37.129 0.982 1.00 10.14 78 TRP A O 1
ATOM 656 N N . GLU A 1 79 ? 31.863 35.029 1.610 1.00 9.79 79 GLU A N 1
ATOM 657 C CA . GLU A 1 79 ? 32.571 34.640 0.387 1.00 10.57 79 GLU A CA 1
ATOM 658 C C . GLU A 1 79 ? 32.054 33.304 -0.112 1.00 9.75 79 GLU A C 1
ATOM 659 O O . GLU A 1 79 ? 31.336 32.599 0.568 1.00 9.80 79 GLU A O 1
ATOM 665 N N . GLN A 1 80 ? 32.414 32.971 -1.350 1.00 11.95 80 GLN A N 1
ATOM 666 C CA . GLN A 1 80 ? 32.026 31.690 -1.922 1.00 12.73 80 GLN A CA 1
ATOM 667 C C . GLN A 1 80 ? 32.919 30.587 -1.355 1.00 12.06 80 GLN A C 1
ATOM 668 O O . GLN A 1 80 ? 34.135 30.731 -1.401 1.00 12.32 80 GLN A O 1
ATOM 674 N N . PRO A 1 81 ? 32.346 29.493 -0.843 1.00 12.42 81 PRO A N 1
ATOM 675 C CA . PRO A 1 81 ? 33.169 28.389 -0.338 1.00 12.14 81 PRO A CA 1
ATOM 676 C C . PRO A 1 81 ? 34.184 27.862 -1.366 1.00 12.22 81 PRO A C 1
ATOM 677 O O . PRO A 1 81 ? 33.862 27.740 -2.548 1.00 12.66 81 PRO A O 1
ATOM 681 N N . LYS A 1 82 ? 35.412 27.627 -0.900 1.00 12.08 82 LYS A N 1
ATOM 682 C CA . LYS A 1 82 ? 36.520 27.190 -1.752 1.00 12.28 82 LYS A CA 1
ATOM 683 C C . LYS A 1 82 ? 36.977 25.762 -1.436 1.00 12.50 82 LYS A C 1
ATOM 684 O O . LYS A 1 82 ? 37.962 25.300 -2.025 1.00 12.41 82 LYS A O 1
ATOM 695 N N . GLY A 1 83 ? 36.305 25.067 -0.526 1.00 12.81 83 GLY A N 1
ATOM 696 C CA . GLY A 1 83 ? 36.656 23.680 -0.218 1.00 13.48 83 GLY A CA 1
ATOM 697 C C . GLY A 1 83 ? 37.861 23.552 0.696 1.00 14.26 83 GLY A C 1
ATOM 698 O O . GLY A 1 83 ? 38.706 22.651 0.546 1.00 15.14 83 GLY A O 1
ATOM 699 N N . GLU A 1 84 ? 37.936 24.447 1.678 1.00 14.35 84 GLU A N 1
ATOM 700 C CA . GLU A 1 84 ? 38.982 24.406 2.700 1.00 15.09 84 GLU A CA 1
ATOM 701 C C . GLU A 1 84 ? 38.935 23.069 3.431 1.00 15.07 84 GLU A C 1
ATOM 702 O O . GLU A 1 84 ? 37.864 22.549 3.714 1.00 14.97 84 GLU A O 1
ATOM 708 N N . LYS A 1 85 ? 40.109 22.540 3.751 1.00 16.44 85 LYS A N 1
ATOM 709 C CA . LYS A 1 85 ? 40.209 21.251 4.444 1.00 16.59 85 LYS A CA 1
ATOM 710 C C . LYS A 1 85 ? 41.098 21.441 5.662 1.00 15.51 85 LYS A C 1
ATOM 711 O O . LYS A 1 85 ? 42.231 21.906 5.548 1.00 16.76 85 LYS A O 1
ATOM 717 N N . GLY A 1 86 ? 40.559 21.097 6.825 1.00 14.80 86 GLY A N 1
ATOM 718 C CA . GLY A 1 86 ? 41.227 21.332 8.090 1.00 14.45 86 GLY A CA 1
ATOM 719 C C . GLY A 1 86 ? 41.202 22.801 8.446 1.00 13.88 86 GLY A C 1
ATOM 720 O O . GLY A 1 86 ? 40.786 23.642 7.645 1.00 13.10 86 GLY A O 1
ATOM 721 N N . PHE A 1 87 ? 41.647 23.096 9.658 1.00 13.08 87 PHE A N 1
ATOM 722 C CA . PHE A 1 87 ? 41.760 24.471 10.124 1.00 13.03 87 PHE A CA 1
ATOM 723 C C . PHE A 1 87 ? 43.206 24.704 10.513 1.00 13.19 87 PHE A C 1
ATOM 724 O O . PHE A 1 87 ? 43.693 24.085 11.457 1.00 14.37 87 PHE A O 1
ATOM 732 N N . ARG A 1 88 ? 43.872 25.593 9.783 1.00 12.72 88 ARG A N 1
ATOM 733 C CA . ARG A 1 88 ? 45.325 25.765 9.875 1.00 13.13 88 ARG A CA 1
ATOM 734 C C . ARG A 1 88 ? 45.707 27.133 10.404 1.00 12.30 88 ARG A C 1
ATOM 735 O O . ARG A 1 88 ? 45.018 28.128 10.150 1.00 12.55 88 ARG A O 1
ATOM 747 N N . ILE A 1 89 ? 46.822 27.196 11.128 1.00 11.52 89 ILE A N 1
ATOM 748 C CA . ILE A 1 89 ? 47.436 28.475 11.471 1.00 11.67 89 ILE A CA 1
ATOM 749 C C . ILE A 1 89 ? 48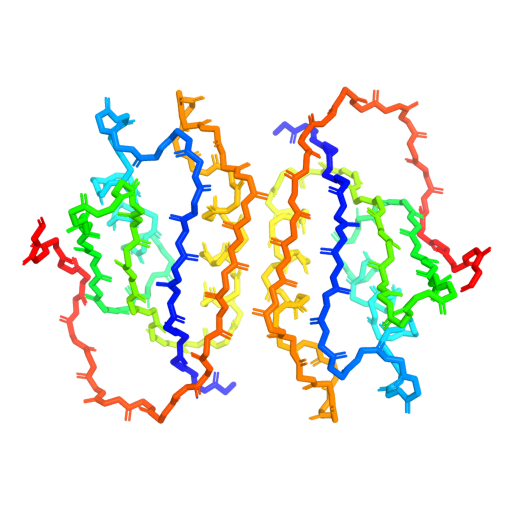.472 28.737 10.393 1.00 11.60 89 ILE A C 1
ATOM 750 O O . ILE A 1 89 ? 49.390 27.918 10.195 1.00 13.01 89 ILE A O 1
ATOM 755 N N . VAL A 1 90 ? 48.312 29.841 9.683 1.00 11.05 90 VAL A N 1
ATOM 756 C CA . VAL A 1 90 ? 49.076 30.074 8.445 1.00 11.22 90 VAL A CA 1
ATOM 757 C C . VAL A 1 90 ? 49.940 31.314 8.468 1.00 11.95 90 VAL A C 1
ATOM 758 O O . VAL A 1 90 ? 50.573 31.649 7.472 1.00 13.23 90 VAL A O 1
ATOM 762 N N . GLY A 1 91 ? 50.006 31.988 9.600 1.00 11.39 91 GLY A N 1
ATOM 763 C CA . GLY A 1 91 ? 50.854 33.161 9.711 1.00 11.95 91 GLY A CA 1
ATOM 764 C C . GLY A 1 91 ? 50.695 33.886 11.021 1.00 11.80 91 GLY A C 1
ATOM 765 O O . GLY A 1 91 ? 51.422 34.840 11.298 1.00 13.99 91 GLY A O 1
ATOM 767 N N . ALA B 1 2 ? 29.110 29.794 31.345 1.00 22.06 2 ALA B N 1
ATOM 768 C CA . ALA B 1 2 ? 28.895 30.940 32.268 1.00 21.36 2 ALA B CA 1
ATOM 769 C C . ALA B 1 2 ? 28.003 31.965 31.609 1.00 21.02 2 ALA B C 1
ATOM 770 O O . ALA B 1 2 ? 27.876 31.984 30.381 1.00 21.16 2 ALA B O 1
ATOM 772 N N . ILE B 1 3 ? 27.393 32.811 32.428 1.00 19.92 3 ILE B N 1
ATOM 773 C CA . ILE B 1 3 ? 26.571 33.913 31.935 1.00 19.28 3 ILE B CA 1
ATOM 774 C C . ILE B 1 3 ? 27.466 35.062 31.529 1.00 18.79 3 ILE B C 1
ATOM 775 O O . ILE B 1 3 ? 28.354 35.471 32.276 1.00 18.79 3 ILE B O 1
ATOM 780 N N . VAL B 1 4 ? 27.214 35.600 30.340 1.00 17.00 4 VAL B N 1
ATOM 781 C CA . VAL B 1 4 ? 27.958 36.738 29.838 1.00 16.42 4 VAL B CA 1
ATOM 782 C C . VAL B 1 4 ? 26.993 37.786 29.315 1.00 15.02 4 VAL B C 1
ATOM 783 O O . VAL B 1 4 ? 25.817 37.490 29.102 1.00 14.99 4 VAL B O 1
ATOM 787 N N . ARG B 1 5 ? 27.499 38.997 29.128 1.00 14.17 5 ARG B N 1
ATOM 788 C CA . ARG B 1 5 ? 26.711 40.107 28.624 1.00 14.47 5 ARG B CA 1
ATOM 789 C C . ARG B 1 5 ? 27.543 40.843 27.582 1.00 14.27 5 ARG B C 1
ATOM 790 O O . ARG B 1 5 ? 28.617 41.365 27.899 1.00 14.47 5 ARG B O 1
ATOM 798 N N . ALA B 1 6 ? 27.051 40.864 26.335 1.00 14.04 6 ALA B N 1
ATOM 799 C CA . ALA B 1 6 ? 27.705 41.552 25.238 1.00 13.98 6 ALA B CA 1
ATOM 800 C C . ALA B 1 6 ? 26.866 42.751 24.841 1.00 14.06 6 ALA B C 1
ATOM 801 O O . ALA B 1 6 ? 25.657 42.627 24.635 1.00 14.51 6 ALA B O 1
ATOM 803 N N . HIS B 1 7 ? 27.510 43.900 24.736 1.00 13.71 7 HIS B N 1
ATOM 804 C CA . HIS B 1 7 ? 26.897 45.127 24.265 1.00 13.68 7 HIS B CA 1
ATOM 805 C C . HIS B 1 7 ? 27.473 45.383 22.882 1.00 13.15 7 HIS B C 1
ATOM 806 O O . HIS B 1 7 ? 28.684 45.559 22.728 1.00 13.23 7 HIS B O 1
ATOM 813 N N . LEU B 1 8 ? 26.604 45.383 21.872 1.00 12.07 8 LEU B N 1
ATOM 814 C CA . LEU B 1 8 ? 27.013 45.464 20.469 1.00 11.86 8 LEU B CA 1
ATOM 815 C C . LEU B 1 8 ? 26.566 46.760 19.818 1.00 11.84 8 LEU B C 1
ATOM 816 O O . LEU B 1 8 ? 25.494 47.289 20.132 1.00 12.26 8 LEU B O 1
ATOM 821 N N . LYS B 1 9 ? 27.388 47.256 18.904 1.00 11.82 9 LYS B N 1
ATOM 822 C CA . LYS B 1 9 ? 26.996 48.269 17.923 1.00 12.23 9 LYS B CA 1
ATOM 823 C C . LYS B 1 9 ? 27.274 47.670 16.557 1.00 11.76 9 LYS B C 1
ATOM 824 O O . LYS B 1 9 ? 28.388 47.207 16.284 1.00 11.81 9 LYS B O 1
ATOM 835 N N . ILE B 1 10 ? 26.242 47.647 15.718 1.00 11.48 10 ILE B N 1
ATOM 836 C CA . ILE B 1 10 ? 26.221 46.871 14.473 1.00 11.09 10 ILE B CA 1
ATOM 837 C C . ILE B 1 10 ? 26.009 47.836 13.318 1.00 11.09 10 ILE B C 1
ATOM 838 O O . ILE B 1 10 ? 25.067 48.629 13.339 1.00 11.16 10 ILE B O 1
ATOM 843 N N . TYR B 1 11 ? 26.893 47.791 12.327 1.00 10.80 11 TYR B N 1
ATOM 844 C CA . TYR B 1 11 ? 26.911 48.756 11.236 1.00 11.03 11 TYR B CA 1
ATOM 845 C C . TYR B 1 11 ? 26.746 48.088 9.881 1.00 11.07 11 TYR B C 1
ATOM 846 O O . TYR B 1 11 ? 27.086 46.929 9.704 1.00 11.04 11 TYR B O 1
ATOM 855 N N . GLY B 1 12 ? 26.251 48.867 8.925 1.00 10.62 12 GLY B N 1
ATOM 856 C CA . GLY B 1 12 ? 26.129 48.442 7.541 1.00 10.79 12 GLY B CA 1
ATOM 857 C C . GLY B 1 12 ? 24.745 48.746 7.024 1.00 11.13 12 GLY B C 1
ATOM 858 O O . GLY B 1 12 ? 24.141 49.738 7.452 1.00 11.97 12 GLY B O 1
ATOM 859 N N . ARG B 1 13 ? 24.236 47.930 6.100 1.00 10.78 13 ARG B N 1
ATOM 860 C CA . ARG B 1 13 ? 22.819 48.015 5.750 1.00 10.46 13 ARG B CA 1
ATOM 861 C C . ARG B 1 13 ? 22.085 47.160 6.776 1.00 10.12 13 ARG B C 1
ATOM 862 O O . ARG B 1 13 ? 21.910 45.957 6.604 1.00 10.41 13 ARG B O 1
ATOM 870 N N . VAL B 1 14 ? 21.671 47.804 7.861 1.00 10.29 14 VAL B N 1
ATOM 871 C CA . VAL B 1 14 ? 21.141 47.121 9.040 1.00 10.73 14 VAL B CA 1
ATOM 872 C C . VAL B 1 14 ? 19.820 47.676 9.552 1.00 10.75 14 VAL B C 1
ATOM 873 O O . VAL B 1 14 ? 19.297 47.172 10.545 1.00 11.59 14 VAL B O 1
ATOM 877 N N . GLN B 1 15 ? 19.289 48.697 8.877 1.00 11.12 15 GLN B N 1
ATOM 878 C CA . GLN B 1 15 ? 17.936 49.216 9.145 1.00 11.64 15 GLN B CA 1
ATOM 879 C C . GLN B 1 15 ? 17.075 49.025 7.899 1.00 11.92 15 GLN B C 1
ATOM 880 O O . GLN B 1 15 ? 17.584 48.979 6.766 1.00 12.45 15 GLN B O 1
ATOM 886 N N . GLY B 1 16 ? 15.775 48.883 8.118 1.00 12.07 16 GLY B N 1
ATOM 887 C CA . GLY B 1 16 ? 14.837 48.660 7.021 1.00 12.30 16 GLY B CA 1
ATOM 888 C C . GLY B 1 16 ? 14.922 47.299 6.361 1.00 12.98 16 GLY B C 1
ATOM 889 O O . GLY B 1 16 ? 14.410 47.096 5.251 1.00 14.75 16 GLY B O 1
ATOM 890 N N . VAL B 1 17 ? 15.523 46.337 7.061 1.00 11.84 17 VAL B N 1
ATOM 891 C CA . VAL B 1 17 ? 15.721 44.988 6.521 1.00 11.69 17 VAL B CA 1
ATOM 892 C C . VAL B 1 17 ? 15.194 43.876 7.427 1.00 11.12 17 VAL B C 1
ATOM 893 O O . VAL B 1 17 ? 15.512 42.702 7.223 1.00 11.00 17 VAL B O 1
ATOM 897 N N . GLY B 1 18 ? 14.389 44.227 8.434 1.00 10.92 18 GLY B N 1
ATOM 898 C CA . GLY B 1 18 ? 13.889 43.240 9.379 1.00 11.14 18 GLY B CA 1
ATOM 899 C C . GLY B 1 18 ? 14.932 42.759 10.374 1.00 10.73 18 GLY B C 1
ATOM 900 O O . GLY B 1 18 ? 14.801 41.695 10.946 1.00 10.72 18 GLY B O 1
ATOM 901 N N . PHE B 1 19 ? 15.967 43.561 10.590 1.00 11.19 19 PHE B N 1
ATOM 902 C CA . PHE B 1 19 ? 17.054 43.142 11.471 1.00 10.66 19 PHE B CA 1
ATOM 903 C C . PHE B 1 19 ? 16.610 42.978 12.925 1.00 10.85 19 PHE B C 1
ATOM 904 O O . PHE B 1 19 ? 17.012 42.034 13.589 1.00 10.87 19 PHE B O 1
ATOM 912 N N . ARG B 1 20 ? 15.800 43.912 13.416 1.00 10.92 20 ARG B N 1
ATOM 913 C CA . ARG B 1 20 ? 15.352 43.833 14.803 1.00 10.85 20 ARG B CA 1
ATOM 914 C C . ARG B 1 20 ? 14.390 42.673 14.995 1.00 10.97 20 ARG B C 1
ATOM 915 O O . ARG B 1 20 ? 14.509 41.916 15.947 1.00 10.86 20 ARG B O 1
ATOM 923 N N . TRP B 1 21 ? 13.440 42.518 14.074 1.00 11.07 21 TRP B N 1
ATOM 924 C CA . TRP B 1 21 ? 12.513 41.387 14.180 1.00 11.61 21 TRP B CA 1
ATOM 925 C C . TRP B 1 21 ? 13.256 40.055 14.107 1.00 12.03 21 TRP B C 1
ATOM 926 O O . TRP B 1 21 ? 12.978 39.133 14.872 1.00 11.64 21 TRP B O 1
ATOM 937 N N . SER B 1 22 ? 14.209 39.940 13.184 1.00 11.41 22 SER B N 1
ATOM 938 C CA . SER B 1 22 ? 14.944 38.684 13.036 1.00 11.70 22 SER B CA 1
ATOM 939 C C . SER B 1 22 ? 15.878 38.433 14.223 1.00 11.79 22 SER B C 1
ATOM 940 O O . SER B 1 22 ? 15.989 37.302 14.698 1.00 11.94 22 SER B O 1
ATOM 945 N N . MET B 1 23 ? 16.530 39.477 14.719 1.00 11.15 23 MET B N 1
ATOM 946 C CA . MET B 1 23 ? 17.386 39.288 15.903 1.00 11.64 23 MET B CA 1
ATOM 947 C C . MET B 1 23 ? 16.569 38.816 17.099 1.00 11.40 23 MET B C 1
ATOM 948 O O . MET B 1 23 ? 16.998 37.947 17.849 1.00 11.37 23 MET B O 1
ATOM 953 N N . GLN B 1 24 ? 15.388 39.405 17.277 1.00 11.19 24 GLN B N 1
ATOM 954 C CA . GLN B 1 24 ? 14.468 39.003 18.350 1.00 12.09 24 GLN B CA 1
ATOM 955 C C . GLN B 1 24 ? 14.037 37.549 18.197 1.00 12.23 24 GLN B C 1
ATOM 956 O O . GLN B 1 24 ? 14.004 36.798 19.164 1.00 11.89 24 GLN B O 1
ATOM 962 N N . ARG B 1 25 ? 13.711 37.145 16.980 1.00 12.86 25 ARG B N 1
ATOM 963 C CA . ARG B 1 25 ? 13.338 35.754 16.718 1.00 13.79 25 ARG B CA 1
ATOM 964 C C . ARG B 1 25 ? 14.472 34.813 17.099 1.00 13.73 25 ARG B C 1
ATOM 965 O O . ARG B 1 25 ? 14.255 33.811 17.772 1.00 13.74 25 ARG B O 1
ATOM 973 N N . GLU B 1 26 ? 15.691 35.129 16.666 1.00 13.07 26 GLU B N 1
ATOM 974 C CA . GLU B 1 26 ? 16.824 34.246 16.936 1.00 13.22 26 GLU B CA 1
ATOM 975 C C . GLU B 1 26 ? 17.168 34.221 18.426 1.00 13.27 26 GLU B C 1
ATOM 976 O O . GLU B 1 26 ? 17.481 33.166 18.979 1.00 13.74 26 GLU B O 1
ATOM 987 N N . ALA B 1 27 ? 17.106 35.382 19.070 1.00 12.68 27 ALA B N 1
ATOM 988 C CA . ALA B 1 27 ? 17.332 35.469 20.516 1.00 13.62 27 ALA B CA 1
ATOM 989 C C . ALA B 1 27 ? 16.363 34.581 21.276 1.00 14.55 27 ALA B C 1
ATOM 990 O O . ALA B 1 27 ? 16.753 33.843 22.174 1.00 14.80 27 ALA B O 1
ATOM 992 N N . ARG B 1 28 ? 15.085 34.649 20.925 1.00 15.00 28 ARG B N 1
ATOM 993 C CA . ARG B 1 28 ? 14.097 33.835 21.620 1.00 15.74 28 ARG B CA 1
ATOM 994 C C . ARG B 1 28 ? 14.269 32.339 21.338 1.00 16.69 28 ARG B C 1
ATOM 995 O O . ARG B 1 28 ? 14.074 31.511 22.238 1.00 17.70 28 ARG B O 1
ATOM 1003 N N . LYS B 1 29 ? 14.654 31.988 20.115 1.00 17.13 29 LYS B N 1
ATOM 1004 C CA . LYS B 1 29 ? 15.001 30.602 19.774 1.00 17.59 29 LYS B CA 1
ATOM 1005 C C . LYS B 1 29 ? 16.147 30.089 20.656 1.00 17.67 29 LYS B C 1
ATOM 1006 O O . LYS B 1 29 ? 16.104 28.963 21.174 1.00 18.79 29 LYS B O 1
ATOM 1012 N N . LEU B 1 30 ? 17.170 30.924 20.821 1.00 17.48 30 LEU B N 1
ATOM 1013 C CA . LEU B 1 30 ? 18.398 30.533 21.530 1.00 17.44 30 LEU B CA 1
ATOM 1014 C C . LEU B 1 30 ? 18.329 30.709 23.045 1.00 17.53 30 LEU B C 1
ATOM 1015 O O . LEU B 1 30 ? 19.194 30.198 23.756 1.00 18.73 30 LEU B O 1
ATOM 1020 N N . GLY B 1 31 ? 17.327 31.424 23.547 1.00 17.30 31 GLY B N 1
ATOM 1021 C CA . GLY B 1 31 ? 17.225 31.717 24.973 1.00 17.15 31 GLY B CA 1
ATOM 1022 C C . GLY B 1 31 ? 18.162 32.815 25.432 1.00 17.47 31 GLY B C 1
ATOM 1023 O O . GLY B 1 31 ? 18.641 32.812 26.574 1.00 18.91 31 GLY B O 1
ATOM 1024 N N . VAL B 1 32 ? 18.440 33.767 24.548 1.00 15.98 32 VAL B N 1
ATOM 1025 C CA . VAL B 1 32 ? 19.221 34.940 24.895 1.00 15.59 32 VAL B CA 1
ATOM 1026 C C . VAL B 1 32 ? 18.287 36.074 25.340 1.00 15.17 32 VAL B C 1
ATOM 1027 O O . VAL B 1 32 ? 17.225 36.300 24.737 1.00 15.68 32 VAL B O 1
ATOM 1031 N N . ASN B 1 33 ? 18.693 36.774 26.396 1.00 14.62 33 ASN B N 1
ATOM 1032 C CA . ASN B 1 33 ? 17.937 37.878 26.960 1.00 14.79 33 ASN B CA 1
ATOM 1033 C C . ASN B 1 33 ? 18.567 39.196 26.559 1.00 14.20 33 ASN B C 1
ATOM 1034 O O . ASN B 1 33 ? 19.743 39.239 26.175 1.00 14.89 33 ASN B O 1
ATOM 1039 N N . GLY B 1 34 ? 17.803 40.277 26.663 1.00 13.67 34 GLY B N 1
ATOM 1040 C CA . GLY B 1 34 ? 18.308 41.607 26.378 1.00 13.6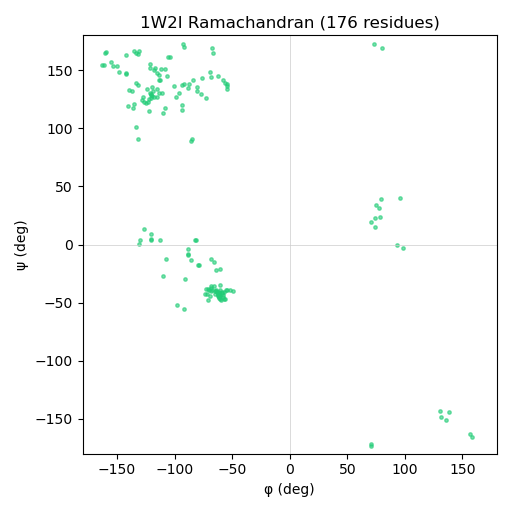4 34 GLY B CA 1
ATOM 1041 C C . GLY B 1 34 ? 17.423 42.388 25.438 1.00 13.76 34 GLY B C 1
ATOM 1042 O O . GLY B 1 34 ? 16.190 42.300 25.513 1.00 14.16 34 GLY B O 1
ATOM 1043 N N . TRP B 1 35 ? 18.030 43.180 24.563 1.00 13.47 35 TRP B N 1
ATOM 1044 C CA . TRP B 1 35 ? 17.269 44.094 23.729 1.00 13.11 35 TRP B CA 1
ATOM 1045 C C . TRP B 1 35 ? 18.040 44.546 22.505 1.00 13.27 35 TRP B C 1
ATOM 1046 O O . TRP B 1 35 ? 19.263 44.381 22.424 1.00 12.76 35 TRP B O 1
ATOM 1057 N N . VAL B 1 36 ? 17.306 45.114 21.556 1.00 12.50 36 VAL B N 1
ATOM 1058 C CA . VAL B 1 36 ? 17.876 45.656 20.328 1.00 12.72 36 VAL B CA 1
ATOM 1059 C C . VAL B 1 36 ? 17.125 46.933 19.972 1.00 13.32 36 VAL B C 1
ATOM 1060 O O . VAL B 1 36 ? 15.919 47.063 20.257 1.00 13.01 36 VAL B O 1
ATOM 1064 N N . ARG B 1 37 ? 17.821 47.884 19.373 1.00 12.99 37 ARG B N 1
ATOM 1065 C CA . ARG B 1 37 ? 17.183 49.113 18.894 1.00 14.29 37 ARG B CA 1
ATOM 1066 C C . ARG B 1 37 ? 17.947 49.732 17.739 1.00 14.33 37 ARG B C 1
ATOM 1067 O O . ARG B 1 37 ? 19.162 49.540 17.612 1.00 13.56 37 ARG B O 1
ATOM 1075 N N . ASN B 1 38 ? 17.234 50.475 16.897 1.00 14.16 38 ASN B N 1
ATOM 1076 C CA . ASN B 1 38 ? 17.829 51.335 15.900 1.00 15.00 38 ASN B CA 1
ATOM 1077 C C . ASN B 1 38 ? 18.368 52.598 16.539 1.00 15.78 38 ASN B C 1
ATOM 1078 O O . ASN B 1 38 ? 17.744 53.126 17.474 1.00 16.62 38 ASN B O 1
ATOM 1083 N N . LEU B 1 39 ? 19.497 53.085 16.029 1.00 16.00 39 LEU B N 1
ATOM 1084 C CA . LEU B 1 39 ? 20.044 54.382 16.432 1.00 17.12 39 LEU B CA 1
ATOM 1085 C C . LEU B 1 39 ? 19.953 55.366 15.268 1.00 17.62 39 LEU B C 1
ATOM 1086 O O . LEU B 1 39 ? 19.985 54.977 14.105 1.00 16.94 39 LEU B O 1
ATOM 1091 N N . PRO B 1 40 ? 19.833 56.657 15.572 1.00 18.65 40 PRO B N 1
ATOM 1092 C CA . PRO B 1 40 ? 19.663 57.665 14.524 1.00 19.75 40 PRO B CA 1
ATOM 1093 C C . PRO B 1 40 ? 20.795 57.760 13.501 1.00 20.37 40 PRO B C 1
ATOM 1094 O O . PRO B 1 40 ? 20.568 58.247 12.395 1.00 21.80 40 PRO B O 1
ATOM 1098 N N . ASP B 1 41 ? 21.988 57.285 13.844 1.00 20.79 41 ASP B N 1
ATOM 1099 C CA . ASP B 1 41 ? 23.117 57.306 12.912 1.00 20.42 41 ASP B CA 1
ATOM 1100 C C . ASP B 1 41 ? 23.115 56.134 11.915 1.00 20.23 41 ASP B C 1
ATOM 1101 O O . ASP B 1 41 ? 24.056 55.991 11.135 1.00 21.79 41 ASP B O 1
ATOM 1106 N N . GLY B 1 42 ? 22.077 55.296 11.948 1.00 18.98 42 GLY B N 1
ATOM 1107 C CA . GLY B 1 42 ? 21.918 54.218 10.968 1.00 18.06 42 GLY B CA 1
ATOM 1108 C C . GLY B 1 42 ? 22.400 52.871 11.476 1.00 17.14 42 GLY B C 1
ATOM 1109 O O . GLY B 1 42 ? 22.284 51.869 10.769 1.00 16.65 42 GLY B O 1
ATOM 1110 N N . SER B 1 43 ? 22.949 52.855 12.682 1.00 16.00 43 SER B N 1
ATOM 1111 C CA . SER B 1 43 ? 23.457 51.624 13.289 1.00 15.17 43 SER B CA 1
ATOM 1112 C C . SER B 1 43 ? 22.375 50.960 14.139 1.00 14.57 43 SER B C 1
ATOM 1113 O O . SER B 1 43 ? 21.286 51.512 14.351 1.00 14.05 43 SER B O 1
ATOM 1116 N N . VAL B 1 44 ? 22.683 49.758 14.610 1.00 12.91 44 VAL B N 1
ATOM 1117 C CA . VAL B 1 44 ? 21.821 49.010 15.510 1.00 13.18 44 VAL B CA 1
ATOM 1118 C C . VAL B 1 44 ? 22.591 48.758 16.799 1.00 13.31 44 VAL B C 1
ATOM 1119 O O . VAL B 1 44 ? 23.763 48.395 16.757 1.00 13.91 44 VAL B O 1
ATOM 1123 N N . GLU B 1 45 ? 21.944 48.956 17.935 1.00 12.52 45 GLU B N 1
ATOM 1124 C CA . GLU B 1 45 ? 22.544 48.692 19.234 1.00 12.68 45 GLU B CA 1
ATOM 1125 C C . GLU B 1 45 ? 21.834 47.513 19.887 1.00 12.11 45 GLU B C 1
ATOM 1126 O O . GLU B 1 45 ? 20.623 47.374 19.775 1.00 12.24 45 GLU B O 1
ATOM 1132 N N . ALA B 1 46 ? 22.575 46.647 20.568 1.00 11.84 46 ALA B N 1
ATOM 1133 C CA . ALA B 1 46 ? 21.970 45.485 21.207 1.00 11.96 46 ALA B CA 1
ATOM 1134 C C . ALA B 1 46 ? 22.703 45.096 22.480 1.00 11.95 46 ALA B C 1
ATOM 1135 O O . ALA B 1 46 ? 23.918 45.299 22.598 1.00 12.08 46 ALA B O 1
ATOM 1137 N N . VAL B 1 47 ? 21.949 44.562 23.434 1.00 11.81 47 VAL B N 1
ATOM 1138 C CA . VAL B 1 47 ? 22.491 43.912 24.619 1.00 12.16 47 VAL B CA 1
ATOM 1139 C C . VAL B 1 47 ? 22.036 42.476 24.576 1.00 11.69 47 VAL B C 1
ATOM 1140 O O . VAL B 1 47 ? 20.849 42.207 24.427 1.00 11.84 47 VAL B O 1
ATOM 1144 N N . LEU B 1 48 ? 22.991 41.554 24.693 1.00 11.87 48 LEU B N 1
ATOM 1145 C CA . LEU B 1 48 ? 22.759 40.126 24.642 1.00 12.54 48 LEU B CA 1
ATOM 1146 C C . LEU B 1 48 ? 23.296 39.549 25.931 1.00 13.47 48 LEU B C 1
ATOM 1147 O O . LEU B 1 48 ? 24.471 39.721 26.232 1.00 14.17 48 LEU B O 1
ATOM 1156 N N . GLU B 1 49 ? 22.453 38.863 26.688 1.00 13.74 49 GLU B N 1
ATOM 1157 C CA . GLU B 1 49 ? 22.861 38.329 27.984 1.00 14.23 49 GLU B CA 1
ATOM 1158 C C . GLU B 1 49 ? 22.285 36.942 28.190 1.00 14.42 49 GLU B C 1
ATOM 1159 O O . GLU B 1 49 ? 21.100 36.699 27.955 1.00 15.12 49 GLU B O 1
ATOM 1165 N N . GLY B 1 50 ? 23.128 36.019 28.637 1.00 14.65 50 GLY B N 1
ATOM 1166 C CA . GLY B 1 50 ? 22.722 34.641 28.810 1.00 15.19 50 GLY B CA 1
ATOM 1167 C C . GLY B 1 50 ? 23.916 33.722 28.813 1.00 15.28 50 GLY B C 1
ATOM 1168 O O . GLY B 1 50 ? 25.047 34.185 28.918 1.00 15.25 50 GLY B O 1
ATOM 1169 N N . ASP B 1 51 ? 23.646 32.433 28.668 1.00 16.34 51 ASP B N 1
ATOM 1170 C CA . ASP B 1 51 ? 24.681 31.420 28.538 1.00 16.89 51 ASP B CA 1
ATOM 1171 C C . ASP B 1 51 ? 25.625 31.784 27.398 1.00 16.91 51 ASP B C 1
ATOM 1172 O O . ASP B 1 51 ? 25.174 32.153 26.312 1.00 16.65 51 ASP B O 1
ATOM 1181 N N . GLU B 1 52 ? 26.926 31.687 27.633 1.00 16.94 52 GLU B N 1
ATOM 1182 C CA . GLU B 1 52 ? 27.889 32.186 26.650 1.00 17.65 52 GLU B CA 1
ATOM 1183 C C . GLU B 1 52 ? 27.790 31.489 25.296 1.00 17.16 52 GLU B C 1
ATOM 1184 O O . GLU B 1 52 ? 27.980 32.138 24.276 1.00 15.98 52 GLU B O 1
ATOM 1190 N N . GLU B 1 53 ? 27.474 30.201 25.264 1.00 16.76 53 GLU B N 1
ATOM 1191 C CA . GLU B 1 53 ? 27.325 29.528 23.968 1.00 17.57 53 GLU B CA 1
ATOM 1192 C C . GLU B 1 53 ? 26.132 30.082 23.179 1.00 16.40 53 GLU B C 1
ATOM 1193 O O . GLU B 1 53 ? 26.190 30.190 21.945 1.00 16.15 53 GLU B O 1
ATOM 1199 N N . ARG B 1 54 ? 25.068 30.441 23.888 1.00 15.53 54 ARG B N 1
ATOM 1200 C CA . ARG B 1 54 ? 23.865 30.987 23.249 1.00 15.28 54 ARG B CA 1
ATOM 1201 C C . ARG B 1 54 ? 24.108 32.413 22.779 1.00 13.48 54 ARG B C 1
ATOM 1202 O O . ARG B 1 54 ? 23.749 32.777 21.653 1.00 12.79 54 ARG B O 1
ATOM 1216 N N . VAL B 1 55 ? 24.763 33.212 23.611 1.00 12.58 55 VAL B N 1
ATOM 1217 C CA . VAL B 1 55 ? 25.128 34.576 23.235 1.00 12.17 55 VAL B CA 1
ATOM 1218 C C . VAL B 1 55 ? 26.065 34.554 22.027 1.00 11.86 55 VAL B C 1
ATOM 1219 O O . VAL B 1 55 ? 25.881 35.322 21.081 1.00 11.38 55 VAL B O 1
ATOM 1223 N N . GLU B 1 56 ? 27.075 33.693 22.056 1.00 11.90 56 GLU B N 1
ATOM 1224 C CA . GLU B 1 56 ? 27.986 33.569 20.908 1.00 12.06 56 GLU B CA 1
ATOM 1225 C C . GLU B 1 56 ? 27.254 33.174 19.625 1.00 11.51 56 GLU B C 1
ATOM 1226 O O . GLU B 1 56 ? 27.556 33.714 18.567 1.00 11.38 56 GLU B O 1
ATOM 1232 N N . ALA B 1 57 ? 26.288 32.261 19.718 1.00 11.29 57 ALA B N 1
ATOM 1233 C CA . ALA B 1 57 ? 25.538 31.847 18.538 1.00 11.12 57 ALA B CA 1
ATOM 1234 C C . ALA B 1 57 ? 24.790 33.041 17.932 1.00 10.79 57 ALA B C 1
ATOM 1235 O O . ALA B 1 57 ? 24.757 33.220 16.698 1.00 11.19 57 ALA B O 1
ATOM 1237 N N . LEU B 1 58 ? 24.214 33.877 18.784 1.00 10.84 58 LEU B N 1
ATOM 1238 C CA . LEU B 1 58 ? 23.465 35.047 18.315 1.00 10.64 58 LEU B CA 1
ATOM 1239 C C . LEU B 1 58 ? 24.393 36.119 17.733 1.00 10.25 58 LEU B C 1
ATOM 1240 O O . LEU B 1 58 ? 24.055 36.755 16.721 1.00 10.92 58 LEU B O 1
ATOM 1245 N N . ILE B 1 59 ? 25.562 36.322 18.346 1.00 10.10 59 ILE B N 1
ATOM 1246 C CA . ILE B 1 59 ? 26.543 37.256 17.792 1.00 10.30 59 ILE B CA 1
ATOM 1247 C C . ILE B 1 59 ? 26.978 36.803 16.402 1.00 9.82 59 ILE B C 1
ATOM 1248 O O . ILE B 1 59 ? 27.074 37.601 15.468 1.00 9.93 59 ILE B O 1
ATOM 1253 N N . GLY B 1 60 ? 27.254 35.517 16.245 1.00 9.71 60 GLY B N 1
ATOM 1254 C CA . GLY B 1 60 ? 27.618 35.034 14.913 1.00 9.90 60 GLY B CA 1
ATOM 1255 C C . GLY B 1 60 ? 26.512 35.227 13.882 1.00 10.16 60 GLY B C 1
ATOM 1256 O O . GLY B 1 60 ? 26.769 35.617 12.739 1.00 10.48 60 GLY B O 1
ATOM 1257 N N . TRP B 1 61 ? 25.288 34.922 14.285 1.00 10.25 61 TRP B N 1
ATOM 1258 C CA . TRP B 1 61 ? 24.116 35.177 13.450 1.00 10.18 61 TRP B CA 1
ATOM 1259 C C . TRP B 1 61 ? 24.046 36.640 13.024 1.00 9.99 61 TRP B C 1
ATOM 1260 O O . TRP B 1 61 ? 23.731 36.949 11.868 1.00 10.30 61 TRP B O 1
ATOM 1271 N N . ALA B 1 62 ? 24.386 37.539 13.933 1.00 9.79 62 ALA B N 1
ATOM 1272 C CA . ALA B 1 62 ? 24.256 38.975 13.680 1.00 10.18 62 ALA B CA 1
ATOM 1273 C C . ALA B 1 62 ? 25.152 39.477 12.548 1.00 10.96 62 ALA B C 1
ATOM 1274 O O . ALA B 1 62 ? 24.869 40.531 11.972 1.00 13.27 62 ALA B O 1
ATOM 1276 N N . HIS B 1 63 ? 26.219 38.752 12.222 1.00 9.92 63 HIS B N 1
ATOM 1277 C CA . HIS B 1 63 ? 27.063 39.133 11.095 1.00 10.07 63 HIS B CA 1
ATOM 1278 C C . HIS B 1 63 ? 26.480 38.715 9.758 1.00 10.14 63 HIS B C 1
ATOM 1279 O O . HIS B 1 63 ? 26.910 39.216 8.725 1.00 9.93 63 HIS B O 1
ATOM 1286 N N . GLN B 1 64 ? 25.534 37.782 9.791 1.00 10.86 64 GLN B N 1
ATOM 1287 C CA . GLN B 1 64 ? 24.777 37.389 8.592 1.00 11.40 64 GLN B CA 1
ATOM 1288 C C . GLN B 1 64 ? 23.510 38.233 8.509 1.00 11.59 64 GLN B C 1
ATOM 1289 O O . GLN B 1 64 ? 23.271 38.926 7.506 1.00 12.75 64 GLN B O 1
ATOM 1295 N N . GLY B 1 65 ? 22.713 38.214 9.569 1.00 11.63 65 GLY B N 1
ATOM 1296 C CA . GLY B 1 65 ? 21.464 38.964 9.606 1.00 11.62 65 GLY B CA 1
ATOM 1297 C C . GLY B 1 65 ? 20.422 38.370 8.684 1.00 11.49 65 GLY B C 1
ATOM 1298 O O . GLY B 1 65 ? 20.624 37.313 8.079 1.00 12.10 65 GLY B O 1
ATOM 1299 N N . PRO B 1 66 ? 19.296 39.064 8.555 1.00 11.65 66 PRO B N 1
ATOM 1300 C CA . PRO B 1 66 ? 18.274 38.650 7.600 1.00 12.33 66 PRO B CA 1
ATOM 1301 C C . PRO B 1 66 ? 18.791 38.827 6.173 1.00 12.75 66 PRO B C 1
ATOM 1302 O O . PRO B 1 66 ? 19.855 39.408 5.979 1.00 11.58 66 PRO B O 1
ATOM 1306 N N . PRO B 1 67 ? 18.081 38.298 5.175 1.00 13.31 67 PRO B N 1
ATOM 1307 C CA . PRO B 1 67 ? 18.608 38.245 3.813 1.00 13.29 67 PRO B CA 1
ATOM 1308 C C . PRO B 1 67 ? 19.142 39.541 3.213 1.00 13.27 67 PRO B C 1
ATOM 1309 O O . PRO B 1 67 ? 20.166 39.511 2.518 1.00 14.63 67 PRO B O 1
ATOM 1313 N N . LEU B 1 68 ? 18.480 40.664 3.466 1.00 12.67 68 LEU B N 1
ATOM 1314 C CA . LEU B 1 68 ? 18.884 41.929 2.876 1.00 12.61 68 LEU B CA 1
ATOM 1315 C C . LEU B 1 68 ? 19.905 42.688 3.704 1.00 12.33 68 LEU B C 1
ATOM 1316 O O . LEU B 1 68 ? 20.449 43.696 3.249 1.00 12.48 68 LEU B O 1
ATOM 1321 N N . ALA B 1 69 ? 20.178 42.217 4.921 1.00 11.97 69 ALA B N 1
ATOM 1322 C CA . ALA B 1 69 ? 21.185 42.876 5.744 1.00 11.95 69 ALA B CA 1
ATOM 1323 C C . ALA B 1 69 ? 22.587 42.692 5.178 1.00 11.85 69 ALA B C 1
ATOM 1324 O O . ALA B 1 69 ? 22.910 41.629 4.638 1.00 12.59 69 ALA B O 1
ATOM 1326 N N . ARG B 1 70 ? 23.412 43.724 5.316 1.00 11.78 70 ARG B N 1
ATOM 1327 C CA . ARG B 1 70 ? 24.835 43.655 4.991 1.00 12.39 70 ARG B CA 1
ATOM 1328 C C . ARG B 1 70 ? 25.590 44.292 6.148 1.00 11.34 70 ARG B C 1
ATOM 1329 O O . ARG B 1 70 ? 25.637 45.506 6.289 1.00 11.71 70 ARG B O 1
ATOM 1344 N N . VAL B 1 71 ? 26.153 43.447 7.005 1.00 11.18 71 VAL B N 1
ATOM 1345 C CA . VAL B 1 71 ? 26.799 43.894 8.225 1.00 11.34 71 VAL B CA 1
ATOM 1346 C C . VAL B 1 71 ? 28.280 44.081 7.973 1.00 11.07 71 VAL B C 1
ATOM 1347 O O . VAL B 1 71 ? 28.975 43.113 7.659 1.00 11.65 71 VAL B O 1
ATOM 1351 N N . THR B 1 72 ? 28.749 45.315 8.090 1.00 11.19 72 THR B N 1
ATOM 1352 C CA . THR B 1 72 ? 30.136 45.645 7.773 1.00 11.69 72 THR B CA 1
ATOM 1353 C C . THR B 1 72 ? 31.047 45.541 8.984 1.00 11.65 72 THR B C 1
ATOM 1354 O O . THR B 1 72 ? 32.244 45.254 8.835 1.00 11.80 72 THR B O 1
ATOM 1358 N N . ARG B 1 73 ? 30.511 45.778 10.176 1.00 11.41 73 ARG B N 1
ATOM 1359 C CA . ARG B 1 73 ? 31.278 45.567 11.397 1.00 12.50 73 ARG B CA 1
ATOM 1360 C C . ARG B 1 73 ? 30.366 45.454 12.598 1.00 11.59 73 ARG B C 1
ATOM 1361 O O . ARG B 1 73 ? 29.251 45.977 12.598 1.00 10.95 73 ARG B O 1
ATOM 1374 N N . VAL B 1 74 ? 30.861 44.768 13.621 1.00 10.62 74 VAL B N 1
ATOM 1375 C CA . VAL B 1 74 ? 30.224 44.713 14.931 1.00 11.18 74 VAL B CA 1
ATOM 1376 C C . VAL B 1 74 ? 31.284 45.113 15.954 1.00 11.82 74 VAL B C 1
ATOM 1377 O O . VAL B 1 74 ? 32.357 44.504 16.000 1.00 12.30 74 VAL B O 1
ATOM 1381 N N . GLU B 1 75 ? 30.988 46.157 16.722 1.00 11.78 75 GLU B N 1
ATOM 1382 C CA . GLU B 1 75 ? 31.796 46.569 17.873 1.00 12.66 75 GLU B CA 1
ATOM 1383 C C . GLU B 1 75 ? 31.219 45.911 19.098 1.00 12.80 75 GLU B C 1
ATOM 1384 O O . GLU B 1 75 ? 29.990 45.857 19.259 1.00 12.63 75 GLU B O 1
ATOM 1390 N N . VAL B 1 76 ? 32.075 45.400 19.971 1.00 12.37 76 VAL B N 1
ATOM 1391 C CA . VAL B 1 76 ? 31.607 44.625 21.112 1.00 13.42 76 VAL B CA 1
ATOM 1392 C C . VAL B 1 76 ? 32.294 45.114 22.384 1.00 14.33 76 VAL B C 1
ATOM 1393 O O . VAL B 1 76 ? 33.493 45.407 22.369 1.00 14.62 76 VAL B O 1
ATOM 1397 N N . LYS B 1 77 ? 31.501 45.231 23.447 1.00 15.64 77 LYS B N 1
ATOM 1398 C CA . LYS B 1 77 ? 32.000 45.461 24.796 1.00 16.05 77 LYS B CA 1
ATOM 1399 C C . LYS B 1 77 ? 31.392 44.410 25.696 1.00 15.56 77 LYS B C 1
ATOM 1400 O O . LYS B 1 77 ? 30.171 44.263 25.735 1.00 15.20 77 LYS B O 1
ATOM 1406 N N . TRP B 1 78 ? 32.225 43.685 26.436 1.00 15.44 78 TRP B N 1
ATOM 1407 C CA . TRP B 1 78 ? 31.740 42.706 27.382 1.00 15.43 78 TRP B CA 1
ATOM 1408 C C . TRP B 1 78 ? 31.505 43.389 28.721 1.00 15.64 78 TRP B C 1
ATOM 1409 O O . TRP B 1 78 ? 32.326 44.198 29.154 1.00 16.68 78 TRP B O 1
ATOM 1420 N N . GLU B 1 79 ? 30.364 43.085 29.335 1.00 15.36 79 GLU B N 1
ATOM 1421 C CA . GLU B 1 79 ? 29.901 43.801 30.532 1.00 16.46 79 GLU B CA 1
ATOM 1422 C C . GLU B 1 79 ? 29.504 42.808 31.613 1.00 16.93 79 GLU B C 1
ATOM 1423 O O . GLU B 1 79 ? 29.362 41.617 31.378 1.00 16.77 79 GLU B O 1
ATOM 1429 N N . GLN B 1 80 ? 29.334 43.320 32.831 1.00 18.55 80 GLN B N 1
ATOM 1430 C CA . GLN B 1 80 ? 28.839 42.504 33.928 1.00 18.96 80 GLN B CA 1
ATOM 1431 C C . GLN B 1 80 ? 27.338 42.235 33.726 1.00 18.68 80 GLN B C 1
ATOM 1432 O O . GLN B 1 80 ? 26.568 43.181 33.539 1.00 18.51 80 GLN B O 1
ATOM 1443 N N . PRO B 1 81 ? 26.927 40.969 33.743 1.00 18.59 81 PRO B N 1
ATOM 1444 C CA . PRO B 1 81 ? 25.512 40.630 33.609 1.00 19.25 81 PRO B CA 1
ATOM 1445 C C . PRO B 1 81 ? 24.621 41.334 34.644 1.00 19.89 81 PRO B C 1
ATOM 1446 O O . PRO B 1 81 ? 25.000 41.452 35.822 1.00 20.65 81 PRO B O 1
ATOM 1450 N N . LYS B 1 82 ? 23.469 41.819 34.188 1.00 20.60 82 LYS B N 1
ATOM 1451 C CA . LYS B 1 82 ? 22.554 42.610 35.019 1.00 21.57 82 LYS B CA 1
ATOM 1452 C C . LYS B 1 82 ? 21.281 41.886 35.424 1.00 22.04 82 LYS B C 1
ATOM 1453 O O . LYS B 1 82 ? 20.566 42.368 36.309 1.00 23.10 82 LYS B O 1
ATOM 1459 N N . GLY B 1 83 ? 20.986 40.746 34.807 1.00 21.67 83 GLY B N 1
ATOM 1460 C CA . GLY B 1 83 ? 19.734 40.034 35.053 1.00 21.51 83 GLY B CA 1
ATOM 1461 C C . GLY B 1 83 ? 18.641 40.350 34.051 1.00 21.77 83 GLY B C 1
ATOM 1462 O O . GLY B 1 83 ? 17.465 40.466 34.407 1.00 22.50 83 GLY B O 1
ATOM 1463 N N . GLU B 1 84 ? 19.015 40.468 32.781 1.00 21.11 84 GLU B N 1
ATOM 1464 C CA . GLU B 1 84 ? 18.021 40.625 31.718 1.00 20.84 84 GLU B CA 1
ATOM 1465 C C . GLU B 1 84 ? 17.124 39.392 31.655 1.00 20.55 84 GLU B C 1
ATOM 1466 O O . GLU B 1 84 ? 17.569 38.268 31.887 1.00 20.27 84 GLU B O 1
ATOM 1472 N N . LYS B 1 85 ? 15.851 39.602 31.329 1.00 21.26 85 LYS B N 1
ATOM 1473 C CA . LYS B 1 85 ? 14.910 38.496 31.200 1.00 21.24 85 LYS B CA 1
ATOM 1474 C C . LYS B 1 85 ? 13.992 38.734 30.011 1.00 20.37 85 LYS B C 1
ATOM 1475 O O . LYS B 1 85 ? 13.262 39.715 29.977 1.00 20.46 85 LYS B O 1
ATOM 1481 N N . GLY B 1 86 ? 14.054 37.823 29.050 1.00 19.38 86 GLY B N 1
ATOM 1482 C CA . GLY B 1 86 ? 13.387 37.982 27.772 1.00 18.64 86 GLY B CA 1
ATOM 1483 C C . GLY B 1 86 ? 14.188 38.875 26.849 1.00 17.68 86 GLY B C 1
ATOM 1484 O O . GLY B 1 86 ? 15.134 39.536 27.271 1.00 17.23 86 GLY B O 1
ATOM 1485 N N . PHE B 1 87 ? 13.781 38.901 25.586 1.00 17.13 87 PHE B N 1
ATOM 1486 C CA . PHE B 1 87 ? 14.411 39.757 24.585 1.00 17.06 87 PHE B CA 1
ATOM 1487 C C . PHE B 1 87 ? 13.342 40.631 23.965 1.00 16.99 87 PHE B C 1
ATOM 1488 O O . PHE B 1 87 ? 12.271 40.135 23.626 1.00 18.57 87 PHE B O 1
ATOM 1496 N N . ARG B 1 88 ? 13.619 41.922 23.827 1.00 16.64 88 ARG B N 1
ATOM 1497 C CA . ARG B 1 88 ? 12.628 42.844 23.277 1.00 17.37 88 ARG B CA 1
ATOM 1498 C C . ARG B 1 88 ? 13.269 43.899 22.388 1.00 16.47 88 ARG B C 1
ATOM 1499 O O . ARG B 1 88 ? 14.481 44.128 22.442 1.00 15.54 88 ARG B O 1
ATOM 1507 N N . ILE B 1 89 ? 12.438 44.540 21.578 1.00 15.45 89 ILE B N 1
ATOM 1508 C CA . ILE B 1 89 ? 12.850 45.637 20.720 1.00 16.16 89 ILE B CA 1
ATOM 1509 C C . ILE B 1 89 ? 12.459 46.916 21.437 1.00 17.01 89 ILE B C 1
ATOM 1510 O O . ILE B 1 89 ? 11.297 47.075 21.855 1.00 17.31 89 ILE B O 1
ATOM 1515 N N . VAL B 1 90 ? 13.414 47.821 21.601 1.00 18.10 90 VAL B N 1
ATOM 1516 C CA . VAL B 1 90 ? 13.184 49.033 22.375 1.00 19.61 90 VAL B CA 1
ATOM 1517 C C . VAL B 1 90 ? 13.382 50.323 21.608 1.00 21.17 90 VAL B C 1
ATOM 1518 O O . VAL B 1 90 ? 13.281 51.402 22.211 1.00 23.64 90 VAL B O 1
ATOM 1522 N N . GLY B 1 91 ? 13.663 50.273 20.311 1.00 21.34 91 GLY B N 1
ATOM 1523 C CA . GLY B 1 91 ? 13.792 51.538 19.575 1.00 22.45 91 GLY B CA 1
ATOM 1524 C C . GLY B 1 91 ? 14.178 51.417 18.119 1.00 23.34 91 GLY B C 1
ATOM 1525 O O . GLY B 1 91 ? 14.369 50.316 17.661 1.00 22.59 91 GLY B O 1
#

InterPro domains:
  IPR001792 Acylphosphatase-like domain [PF00708] (7-89)
  IPR001792 Acylphosphatase-like domain [PS51160] (5-91)
  IPR017968 Acylphosphatase, conserved site [PS00150] (10-20)
  IPR017968 Acylphosphatase, conserved site [PS00151] (34-50)
  IPR020456 Acylphosphatase [PR00112] (5-20)
  IPR020456 Acylphosphatase [PR00112] (26-51)
  IPR020456 Acylphosphatase [PTHR47268] (5-89)
  IPR036046 Acylphosphatase-like domain superfamily [SSF54975] (3-90)

Foldseek 3Di:
DKWKKKKKWDFQQPPQCQQVVLLVLCVVLVWFWEWEADPVNIIIIMTITDPVSSVVSVVCSCCGPPVTHTDDMDIDIDDDDPGDGYYYDD/DKWKKKKKWDDQQPPQCQQVVLQVLCVVLVWFWEKEADPVNIIIIMTIDDPVSSVVSVVCSCCGHPVTHTPDMDIDIDDDDDGHHYYYDD

Organism: Pyrococcus horikoshii (strain ATCC 700860 / DSM 12428 / JCM 9974 / NBRC 100139 / OT-3) (NCBI:txid70601)

B-factor: mean 17.1, std 8.62, range [8.07, 65.39]

Solvent-accessible surface area: 9104 Å² total; per-residue (Å²): 89,117,21,19,0,46,0,57,0,37,35,130,2,60,88,19,37,5,76,164,6,0,18,151,49,0,158,154,34,50,3,50,0,36,0,88,37,31,143,102,30,2,0,17,0,0,0,9,12,85,65,127,114,0,23,26,0,0,0,27,0,0,50,6,12,128,129,8,167,8,73,65,0,51,11,140,69,52,154,56,159,65,37,187,35,2,120,53,62,52,97,92,23,10,0,36,0,77,0,52,34,126,1,62,82,13,23,4,66,171,10,0,32,136,25,0,149,151,27,48,3,38,1,38,0,89,33,40,144,108,33,3,0,13,0,0,0,6,6,82,59,124,117,0,18,26,0,0,0,17,0,1,55,9,10,138,111,15,159,8,56,85,0,47,12,129,62,44,153,59,154,65,44,198,42,5,134,54,60,50